Protein AF-A0A7R9TI45-F1 (afdb_monomer_lite)

Structure (mmCIF, N/CA/C/O backbone):
data_AF-A0A7R9TI45-F1
#
_entry.id   AF-A0A7R9TI45-F1
#
loop_
_atom_site.group_PDB
_atom_site.id
_atom_site.type_symbol
_atom_site.label_atom_id
_atom_site.label_alt_id
_atom_site.label_comp_id
_atom_site.label_asym_id
_atom_site.label_entity_id
_atom_site.label_seq_id
_atom_site.pdbx_PDB_ins_code
_atom_site.Cartn_x
_atom_site.Cartn_y
_atom_site.Cartn_z
_atom_site.occupancy
_atom_site.B_iso_or_equiv
_atom_site.auth_seq_id
_atom_site.auth_comp_id
_atom_site.auth_asym_id
_atom_site.auth_atom_id
_atom_site.pdbx_PDB_model_num
ATOM 1 N N . GLY A 1 1 ? 5.645 24.330 -6.887 1.00 43.94 1 GLY A N 1
ATOM 2 C CA . GLY A 1 1 ? 6.447 23.285 -7.548 1.00 43.94 1 GLY A CA 1
ATOM 3 C C . GLY A 1 1 ? 6.134 23.331 -9.023 1.00 43.94 1 GLY A C 1
ATOM 4 O O . GLY A 1 1 ? 5.008 23.682 -9.347 1.00 43.94 1 GLY A O 1
ATOM 5 N N . LEU A 1 2 ? 7.112 23.058 -9.889 1.00 43.12 2 LEU A N 1
ATOM 6 C CA . LEU A 1 2 ? 6.868 22.902 -11.327 1.00 43.12 2 LEU A CA 1
ATOM 7 C C . LEU A 1 2 ? 5.765 21.853 -11.526 1.00 43.12 2 LEU A C 1
ATOM 9 O O . LEU A 1 2 ? 5.816 20.790 -10.908 1.00 43.12 2 LEU A O 1
ATOM 13 N N . GLN A 1 3 ? 4.748 22.189 -12.314 1.00 49.94 3 GLN A N 1
ATOM 14 C CA . GLN A 1 3 ? 3.660 21.280 -12.658 1.00 49.94 3 GLN A CA 1
ATOM 15 C C . GLN A 1 3 ? 4.269 20.130 -13.471 1.00 49.94 3 GLN A C 1
ATOM 17 O O . GLN A 1 3 ? 4.844 20.369 -14.527 1.00 49.94 3 GLN A O 1
ATOM 22 N N . SER A 1 4 ? 4.257 18.906 -12.937 1.00 57.06 4 SER A N 1
ATOM 23 C CA . SER A 1 4 ? 4.790 17.738 -13.645 1.00 57.06 4 SER A CA 1
ATOM 24 C C . SER A 1 4 ? 3.848 17.389 -14.787 1.00 57.06 4 SER A C 1
ATOM 26 O O . SER A 1 4 ? 2.678 17.079 -14.531 1.00 57.06 4 SER A O 1
ATOM 28 N N . VAL A 1 5 ? 4.341 17.455 -16.020 1.00 65.31 5 VAL A N 1
ATOM 29 C CA . VAL A 1 5 ? 3.525 17.182 -17.200 1.00 65.31 5 VAL A CA 1
ATOM 30 C C . VAL A 1 5 ? 3.605 15.697 -17.551 1.00 65.31 5 VAL A C 1
ATOM 32 O O . VAL A 1 5 ? 4.688 15.114 -17.467 1.00 65.31 5 VAL A O 1
ATOM 35 N N . PRO A 1 6 ? 2.475 15.054 -17.892 1.00 65.62 6 PRO A N 1
ATOM 36 C CA . PRO A 1 6 ? 2.443 13.635 -18.225 1.00 65.62 6 PRO A CA 1
ATOM 37 C C . PRO A 1 6 ? 3.368 13.284 -19.390 1.00 65.62 6 PRO A C 1
ATOM 39 O O . PRO A 1 6 ? 3.483 14.083 -20.329 1.00 65.62 6 PRO A O 1
ATOM 42 N N . PRO A 1 7 ? 3.999 12.098 -19.374 1.00 66.44 7 PRO A N 1
ATOM 43 C CA . PRO A 1 7 ? 4.736 11.630 -20.529 1.00 66.44 7 PRO A CA 1
ATOM 44 C C . PRO A 1 7 ? 3.795 11.465 -21.732 1.00 66.44 7 PRO A C 1
ATOM 46 O O . PRO A 1 7 ? 2.749 10.824 -21.641 1.00 66.44 7 PRO A O 1
ATOM 49 N N . LYS A 1 8 ? 4.167 12.052 -22.872 1.00 70.06 8 LYS A N 1
ATOM 50 C CA . LYS A 1 8 ? 3.515 11.798 -24.170 1.00 70.06 8 LYS A CA 1
ATOM 51 C C . LYS A 1 8 ? 4.116 10.538 -24.808 1.00 70.06 8 LYS A C 1
ATOM 53 O O . LYS A 1 8 ? 5.042 9.953 -24.252 1.00 70.06 8 LYS A O 1
ATOM 58 N N . THR A 1 9 ? 3.600 10.105 -25.963 1.00 59.00 9 THR A N 1
ATOM 59 C CA . THR A 1 9 ? 4.170 8.985 -26.736 1.00 59.00 9 THR A CA 1
ATOM 60 C C . THR A 1 9 ? 5.686 9.144 -26.861 1.00 59.00 9 THR A C 1
ATOM 62 O O . THR A 1 9 ? 6.170 10.157 -27.363 1.00 59.00 9 THR A O 1
ATOM 65 N N . ILE A 1 10 ? 6.431 8.162 -26.357 1.00 58.72 10 ILE A N 1
ATOM 66 C CA . ILE A 1 10 ? 7.880 8.268 -26.203 1.00 58.72 10 ILE A CA 1
ATOM 67 C C . ILE A 1 10 ? 8.566 7.802 -27.482 1.00 58.72 10 ILE A C 1
ATOM 69 O O . ILE A 1 10 ? 8.727 6.605 -27.725 1.00 58.72 10 ILE A O 1
ATOM 73 N N . GLU A 1 11 ? 9.012 8.763 -28.286 1.00 58.16 11 GLU A N 1
ATOM 74 C CA . GLU A 1 11 ? 9.901 8.509 -29.416 1.00 58.16 11 GLU A CA 1
ATOM 75 C C . GLU A 1 11 ? 11.349 8.408 -28.918 1.00 58.16 11 GLU A C 1
ATOM 77 O O . GLU A 1 11 ? 11.903 9.339 -28.332 1.00 58.16 11 GLU A O 1
ATOM 82 N N . THR A 1 12 ? 11.968 7.241 -29.110 1.00 59.03 12 THR A N 1
ATOM 83 C CA . THR A 1 12 ? 13.366 6.971 -28.715 1.00 59.03 12 THR A CA 1
ATOM 84 C C . THR A 1 12 ? 14.365 7.142 -29.866 1.00 59.03 12 THR A C 1
ATOM 86 O O . THR A 1 12 ? 15.578 6.991 -29.679 1.00 59.03 12 THR A O 1
ATOM 89 N N . GLU A 1 13 ? 13.863 7.419 -31.067 1.00 52.69 13 GLU A N 1
ATOM 90 C CA . GLU A 1 13 ? 14.635 7.610 -32.293 1.00 52.69 13 GLU A CA 1
ATOM 91 C C . GLU A 1 13 ? 14.515 9.073 -32.735 1.00 52.69 13 GLU A C 1
ATOM 93 O O . GLU A 1 13 ? 13.413 9.603 -32.767 1.00 52.69 13 GLU A O 1
ATOM 98 N N . GLY A 1 14 ? 15.638 9.734 -33.042 1.00 56.62 14 GLY A N 1
ATOM 99 C CA . GLY A 1 14 ? 15.661 11.147 -33.450 1.00 56.62 14 GLY A CA 1
ATOM 100 C C . GLY A 1 14 ? 16.612 12.035 -32.640 1.00 56.62 14 GLY A C 1
ATOM 101 O O . GLY A 1 14 ? 17.313 11.566 -31.736 1.00 56.62 14 GLY A O 1
ATOM 102 N N . GLU A 1 15 ? 16.659 13.318 -33.012 1.00 52.38 15 GLU A N 1
ATOM 103 C CA . GLU A 1 15 ? 17.337 14.371 -32.252 1.00 52.38 15 GLU A CA 1
ATOM 104 C C . GLU A 1 15 ? 16.445 14.850 -31.101 1.00 52.38 15 GLU A C 1
ATOM 106 O O . GLU A 1 15 ? 15.260 15.124 -31.266 1.00 52.38 15 GLU A O 1
ATOM 111 N N . PHE A 1 16 ? 17.042 14.950 -29.919 1.00 56.78 16 PHE A N 1
ATOM 112 C CA . PHE A 1 16 ? 16.394 15.375 -28.685 1.00 56.78 16 PHE A CA 1
ATOM 113 C C . PHE A 1 16 ? 16.347 16.909 -28.620 1.00 56.78 16 PHE A C 1
ATOM 115 O O . PHE A 1 16 ? 17.234 17.533 -28.037 1.00 56.78 16 PHE A O 1
ATOM 122 N N . ILE A 1 17 ? 15.348 17.515 -29.264 1.00 55.84 17 ILE A N 1
ATOM 123 C CA . ILE A 1 17 ? 15.141 18.971 -29.300 1.00 55.84 17 ILE A CA 1
ATOM 124 C C . ILE A 1 17 ? 13.873 19.301 -28.504 1.00 55.84 17 ILE A C 1
ATOM 126 O O . ILE A 1 17 ? 12.823 18.714 -28.747 1.00 55.84 17 ILE A O 1
ATOM 130 N N . GLY A 1 18 ? 13.962 20.237 -27.559 1.00 56.69 18 GLY A N 1
ATOM 131 C CA . GLY A 1 18 ? 12.808 20.727 -26.808 1.00 56.69 18 GLY A CA 1
ATOM 132 C C . GLY A 1 18 ? 13.001 22.179 -26.396 1.00 56.69 18 GLY A C 1
ATOM 133 O O . GLY A 1 18 ? 14.034 22.517 -25.818 1.00 56.69 18 GLY A O 1
ATOM 134 N N . ASP A 1 19 ? 12.003 23.016 -26.679 1.00 59.94 19 ASP A N 1
ATOM 135 C CA . ASP A 1 19 ? 12.034 24.459 -26.409 1.00 59.94 19 ASP A CA 1
ATOM 136 C C . ASP A 1 19 ? 11.164 24.832 -25.192 1.00 59.94 19 ASP A C 1
ATOM 138 O O . ASP A 1 19 ? 11.299 25.916 -24.617 1.00 59.94 19 ASP A O 1
ATOM 142 N N . THR A 1 20 ? 10.297 23.917 -24.747 1.00 68.19 20 THR A N 1
ATOM 143 C CA . THR A 1 20 ? 9.434 24.068 -23.565 1.00 68.19 20 THR A CA 1
ATOM 144 C C . THR A 1 20 ? 9.800 23.089 -22.443 1.00 68.19 20 THR A C 1
ATOM 146 O O . THR A 1 20 ? 10.416 22.049 -22.669 1.00 68.19 20 THR A O 1
ATOM 149 N N . ILE A 1 21 ? 9.406 23.397 -21.199 1.00 67.12 21 ILE A N 1
ATOM 150 C CA . ILE A 1 21 ? 9.669 22.539 -20.022 1.00 67.12 21 ILE A CA 1
ATOM 151 C C . ILE A 1 21 ? 9.097 21.124 -20.223 1.00 67.12 21 ILE A C 1
ATOM 153 O O . ILE A 1 21 ? 9.737 20.142 -19.848 1.00 67.12 21 ILE A O 1
ATOM 157 N N . ASP A 1 22 ? 7.936 21.020 -20.861 1.00 66.38 22 ASP A N 1
ATOM 158 C CA . ASP A 1 22 ? 7.234 19.758 -21.105 1.00 66.38 22 ASP A CA 1
ATOM 159 C C . ASP A 1 22 ? 7.939 18.916 -22.170 1.00 66.38 22 ASP A C 1
ATOM 161 O O . ASP A 1 22 ? 8.053 17.694 -22.045 1.00 66.38 22 ASP A O 1
ATOM 165 N N . GLU A 1 23 ? 8.442 19.564 -23.221 1.00 69.19 23 GLU A N 1
ATOM 166 C CA . GLU A 1 23 ? 9.258 18.915 -24.247 1.00 69.19 23 GLU A CA 1
ATOM 167 C C . GLU A 1 23 ? 10.587 18.453 -23.663 1.00 69.19 23 GLU A C 1
ATOM 169 O O . GLU A 1 23 ? 11.008 17.337 -23.949 1.00 69.19 23 GLU A O 1
ATOM 174 N N . LEU A 1 24 ? 11.211 19.242 -22.783 1.00 71.75 24 LEU A N 1
ATOM 175 C CA . LEU A 1 24 ? 12.440 18.856 -22.089 1.00 71.75 24 LEU A CA 1
ATOM 176 C C . LEU A 1 24 ? 12.222 17.668 -21.141 1.00 71.75 24 LEU A C 1
ATOM 178 O O . LEU A 1 24 ? 13.054 16.762 -21.107 1.00 71.75 24 LEU A O 1
ATOM 182 N N . GLN A 1 25 ? 11.106 17.629 -20.403 1.00 74.12 25 GLN A N 1
ATOM 183 C CA . GLN A 1 25 ? 10.753 16.487 -19.548 1.00 74.12 25 GLN A CA 1
ATOM 184 C C . GLN A 1 25 ? 10.520 15.214 -20.369 1.00 74.12 25 GLN A C 1
ATOM 186 O O . GLN A 1 25 ? 11.082 14.168 -20.045 1.00 74.12 25 GLN A O 1
ATOM 191 N N . ASN A 1 26 ? 9.753 15.303 -21.458 1.00 75.69 26 ASN A N 1
ATOM 192 C CA . ASN A 1 26 ? 9.528 14.174 -22.364 1.00 75.69 26 ASN A CA 1
ATOM 193 C C . ASN A 1 26 ? 10.828 13.704 -23.023 1.00 75.69 26 ASN A C 1
ATOM 195 O O . ASN A 1 26 ? 11.127 12.514 -23.029 1.00 75.69 26 ASN A O 1
ATOM 199 N N . THR A 1 27 ? 11.641 14.647 -23.493 1.00 79.19 27 THR A N 1
ATOM 200 C CA . THR A 1 27 ? 12.950 14.396 -24.102 1.00 79.19 27 THR A CA 1
ATOM 201 C C . THR A 1 27 ? 13.892 13.682 -23.136 1.00 79.19 27 THR A C 1
ATOM 203 O O . THR A 1 27 ? 14.539 12.702 -23.510 1.00 79.19 27 THR A O 1
ATOM 206 N N . ALA A 1 28 ? 13.945 14.123 -21.877 1.00 81.44 28 ALA A N 1
ATOM 207 C CA . ALA A 1 28 ? 14.743 13.472 -20.845 1.00 81.44 28 ALA A CA 1
ATOM 208 C C . ALA A 1 28 ? 14.275 12.030 -20.601 1.00 81.44 28 ALA A C 1
ATOM 210 O O . ALA A 1 28 ? 15.097 11.116 -20.553 1.00 81.44 28 ALA A O 1
ATOM 211 N N . THR A 1 29 ? 12.965 11.799 -20.505 1.00 83.75 29 THR A N 1
ATOM 212 C CA . THR A 1 29 ? 12.396 10.454 -20.335 1.00 83.75 29 THR A CA 1
ATOM 213 C C . THR A 1 29 ? 12.690 9.553 -21.538 1.00 83.75 29 THR A C 1
ATOM 215 O O . THR A 1 29 ? 13.142 8.422 -21.348 1.00 83.75 29 THR A O 1
ATOM 218 N N . SER A 1 30 ? 12.544 10.053 -22.771 1.00 83.31 30 SER A N 1
ATOM 219 C CA . SER A 1 30 ? 12.944 9.332 -23.987 1.00 83.31 30 SER A CA 1
ATOM 220 C C . SER A 1 30 ? 14.427 8.964 -23.976 1.00 83.31 30 SER A C 1
ATOM 222 O O . SER A 1 30 ? 14.790 7.838 -24.327 1.00 83.31 30 SER A O 1
ATOM 224 N N . ALA A 1 31 ? 15.294 9.880 -23.535 1.00 86.19 31 ALA A N 1
ATOM 225 C CA . ALA A 1 31 ? 16.724 9.628 -23.414 1.00 86.19 31 ALA A CA 1
ATOM 226 C C . ALA A 1 31 ? 17.033 8.556 -22.355 1.00 86.19 31 ALA A C 1
ATOM 228 O O . ALA A 1 31 ? 17.854 7.677 -22.614 1.00 86.19 31 ALA A O 1
ATOM 229 N N . PHE A 1 32 ? 16.350 8.564 -21.205 1.00 89.94 32 PHE A N 1
ATOM 230 C CA . PHE A 1 32 ? 16.513 7.525 -20.183 1.00 89.94 32 PHE A CA 1
ATOM 231 C C . PHE A 1 32 ? 16.028 6.156 -20.659 1.00 89.94 32 PHE A C 1
ATOM 233 O O . PHE A 1 32 ? 16.722 5.166 -20.450 1.00 89.94 32 PHE A O 1
ATOM 240 N N . ILE A 1 33 ? 14.898 6.076 -21.362 1.00 87.88 33 ILE A N 1
ATOM 241 C CA . ILE A 1 33 ? 14.413 4.805 -21.923 1.00 87.88 33 ILE A CA 1
ATOM 242 C C . ILE A 1 33 ? 15.362 4.296 -23.009 1.00 87.88 33 ILE A C 1
ATOM 244 O O . ILE A 1 33 ? 15.665 3.105 -23.065 1.00 87.88 33 ILE A O 1
ATOM 248 N N . LYS A 1 34 ? 15.903 5.190 -23.843 1.00 88.12 34 LYS A N 1
ATOM 249 C CA . LYS A 1 34 ? 16.952 4.832 -24.802 1.00 88.12 34 LYS A CA 1
ATOM 250 C C . LYS A 1 34 ? 18.210 4.323 -24.096 1.00 88.12 34 LYS A C 1
ATOM 252 O O . LYS A 1 34 ? 18.766 3.315 -24.521 1.00 88.12 34 LYS A O 1
ATOM 257 N N . ALA A 1 35 ? 18.635 4.978 -23.017 1.00 89.31 35 ALA A N 1
ATOM 258 C CA . ALA A 1 35 ? 19.768 4.537 -22.208 1.00 89.31 35 ALA A CA 1
ATOM 259 C C . ALA A 1 35 ? 19.513 3.164 -21.570 1.00 89.31 35 ALA A C 1
ATOM 261 O O . ALA A 1 35 ? 20.400 2.319 -21.605 1.00 89.31 35 ALA A O 1
ATOM 262 N N . ALA A 1 36 ? 18.299 2.908 -21.072 1.00 90.50 36 ALA A N 1
ATOM 263 C CA . ALA A 1 36 ? 17.887 1.606 -20.556 1.00 90.50 36 ALA A CA 1
ATOM 264 C C . ALA A 1 36 ? 17.963 0.516 -21.635 1.00 90.50 36 ALA A C 1
ATOM 266 O O . ALA A 1 36 ? 18.578 -0.522 -21.418 1.00 90.50 36 ALA A O 1
ATOM 267 N N . ARG A 1 37 ? 17.424 0.774 -22.834 1.00 91.06 37 ARG A N 1
ATOM 268 C CA . ARG A 1 37 ? 17.504 -0.165 -23.966 1.00 91.06 37 ARG A CA 1
ATOM 269 C C . ARG A 1 37 ? 18.948 -0.456 -24.364 1.00 91.06 37 ARG A C 1
ATOM 271 O O . ARG A 1 37 ? 19.319 -1.613 -24.527 1.00 91.06 37 ARG A O 1
ATOM 278 N N . LEU A 1 38 ? 19.775 0.582 -24.495 1.00 88.81 38 LEU A N 1
ATOM 279 C CA . LEU A 1 38 ? 21.191 0.419 -24.823 1.00 88.81 38 LEU A CA 1
ATOM 280 C C . LEU A 1 38 ? 21.928 -0.354 -23.724 1.00 88.81 38 LEU A C 1
ATOM 282 O O . LEU A 1 38 ? 22.640 -1.303 -24.039 1.00 88.81 38 LEU A O 1
ATOM 286 N N . GLY A 1 39 ? 21.701 -0.018 -22.452 1.00 89.00 39 GLY A N 1
ATOM 287 C CA . GLY A 1 39 ? 22.253 -0.732 -21.300 1.00 89.00 39 GLY A CA 1
ATOM 288 C C . GLY A 1 39 ? 21.897 -2.216 -21.315 1.00 89.00 39 GLY A C 1
ATOM 289 O O . GLY A 1 39 ? 22.784 -3.057 -21.195 1.00 89.00 39 GLY A O 1
ATOM 290 N N . ALA A 1 40 ? 20.632 -2.546 -21.586 1.00 87.56 40 ALA A N 1
ATOM 291 C CA . ALA A 1 40 ? 20.185 -3.927 -21.737 1.00 87.56 40 ALA A CA 1
ATOM 292 C C . ALA A 1 40 ? 20.904 -4.647 -22.896 1.00 87.56 40 ALA A C 1
ATOM 294 O O . ALA A 1 40 ? 21.333 -5.786 -22.729 1.00 87.56 40 ALA A O 1
ATOM 295 N N . THR A 1 41 ? 21.119 -3.990 -24.048 1.00 88.81 41 THR A N 1
ATOM 296 C CA . THR A 1 41 ? 21.829 -4.613 -25.189 1.00 88.81 41 THR A CA 1
ATOM 297 C C . THR A 1 41 ? 23.296 -4.931 -24.910 1.00 88.81 41 THR A C 1
ATOM 299 O O . THR A 1 41 ? 23.829 -5.873 -25.493 1.00 88.81 41 THR A O 1
ATOM 302 N N . VAL A 1 42 ? 23.947 -4.176 -24.022 1.00 90.12 42 VAL A N 1
ATOM 303 C CA . VAL A 1 42 ? 25.343 -4.417 -23.623 1.00 90.12 42 VAL A CA 1
ATOM 304 C C . VAL A 1 42 ? 25.466 -5.159 -22.288 1.00 90.12 42 VAL A C 1
ATOM 306 O O . VAL A 1 42 ? 26.577 -5.336 -21.805 1.00 90.12 42 VAL A O 1
ATOM 309 N N . SER A 1 43 ? 24.350 -5.637 -21.721 1.00 86.19 43 SER A N 1
ATOM 310 C CA . SER A 1 43 ? 24.297 -6.340 -20.425 1.00 86.19 43 SER A CA 1
ATOM 311 C C . SER A 1 43 ? 24.811 -5.514 -19.234 1.00 86.19 43 SER A C 1
ATOM 313 O O . SER A 1 43 ? 25.365 -6.054 -18.283 1.00 86.19 43 SER A O 1
ATOM 315 N N . GLU A 1 44 ? 24.616 -4.196 -19.272 1.00 92.50 44 GLU A N 1
ATOM 316 C CA . GLU A 1 44 ? 24.982 -3.276 -18.192 1.00 92.50 44 GLU A CA 1
ATOM 317 C C . GLU A 1 44 ? 23.744 -2.942 -17.345 1.00 92.50 44 GLU A C 1
ATOM 319 O O . GLU A 1 44 ? 23.095 -1.904 -17.522 1.00 92.50 44 GLU A O 1
ATOM 324 N N . SER A 1 45 ? 23.402 -3.832 -16.409 1.00 91.06 45 SER A N 1
A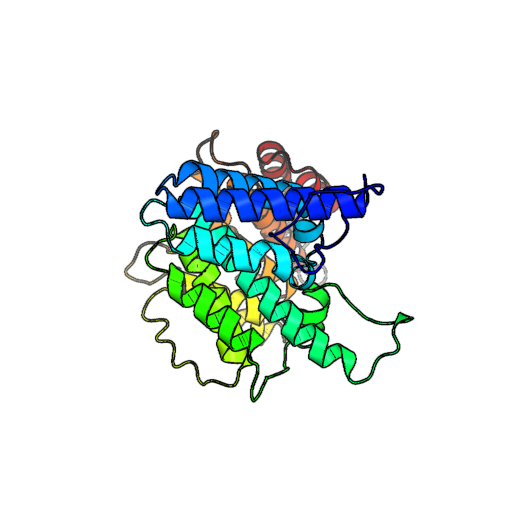TOM 325 C CA . SER A 1 45 ? 22.188 -3.741 -15.581 1.00 91.06 45 SER A CA 1
ATOM 326 C C . SER A 1 45 ? 22.086 -2.441 -14.775 1.00 91.06 45 SER A C 1
ATOM 328 O O . SER A 1 45 ? 20.992 -1.897 -14.596 1.00 91.06 45 SER A O 1
ATOM 330 N N . TRP A 1 46 ? 23.218 -1.871 -14.346 1.00 91.50 46 TRP A N 1
ATOM 331 C CA . TRP A 1 46 ? 23.251 -0.597 -13.616 1.00 91.50 46 TRP A CA 1
ATOM 332 C C . TRP A 1 46 ? 22.696 0.571 -14.442 1.00 91.50 46 TRP A C 1
ATOM 334 O O . TRP A 1 46 ? 22.050 1.461 -13.888 1.00 91.50 46 TRP A O 1
ATOM 344 N N . ALA A 1 47 ? 22.912 0.578 -15.763 1.00 90.50 47 ALA A N 1
ATOM 345 C CA . ALA A 1 47 ? 22.442 1.650 -16.635 1.00 90.50 47 ALA A CA 1
ATOM 346 C C . ALA A 1 47 ? 20.912 1.630 -16.749 1.00 90.50 47 ALA A C 1
ATOM 348 O O . ALA A 1 47 ? 20.264 2.678 -16.718 1.00 90.50 47 ALA A O 1
ATOM 349 N N . VAL A 1 48 ? 20.333 0.429 -16.801 1.00 92.56 48 VAL A N 1
ATOM 350 C CA . VAL A 1 48 ? 18.883 0.209 -16.847 1.00 92.56 48 VAL A CA 1
ATOM 351 C C . VAL A 1 48 ? 18.226 0.595 -15.519 1.00 92.56 48 VAL A C 1
ATOM 353 O O . VAL A 1 48 ? 17.259 1.358 -15.507 1.00 92.56 48 VAL A O 1
ATOM 356 N N . MET A 1 49 ? 18.786 0.149 -14.389 1.00 93.69 49 MET A N 1
ATOM 357 C CA . MET A 1 49 ? 18.263 0.474 -13.054 1.00 93.69 49 MET A CA 1
ATOM 358 C C . MET A 1 49 ? 18.378 1.970 -12.718 1.00 93.69 49 MET A C 1
ATOM 360 O O . MET A 1 49 ? 17.467 2.550 -12.118 1.00 93.69 49 MET A O 1
ATOM 364 N N . ASN A 1 50 ? 19.455 2.633 -13.150 1.00 92.56 50 ASN A N 1
ATOM 365 C CA . ASN A 1 50 ? 19.602 4.078 -12.976 1.00 92.56 50 ASN A CA 1
ATOM 366 C C . ASN A 1 50 ? 18.612 4.856 -13.843 1.00 92.56 50 ASN A C 1
ATOM 368 O O . ASN A 1 50 ? 17.983 5.792 -13.348 1.00 92.56 50 ASN A O 1
ATOM 372 N N . ALA A 1 51 ? 18.417 4.457 -15.103 1.00 91.75 51 ALA A N 1
ATOM 373 C CA . ALA A 1 51 ? 17.387 5.047 -15.954 1.00 91.75 51 ALA A CA 1
ATOM 374 C C . ALA A 1 51 ? 15.995 4.932 -15.309 1.00 91.75 51 ALA A C 1
ATOM 376 O O . ALA A 1 51 ? 15.268 5.923 -15.238 1.00 91.75 51 ALA A O 1
ATOM 377 N N . ALA A 1 52 ? 15.667 3.765 -14.744 1.00 92.19 52 ALA A N 1
ATOM 378 C CA . ALA A 1 52 ? 14.431 3.561 -13.994 1.00 92.19 52 ALA A CA 1
ATOM 379 C C . ALA A 1 52 ? 14.293 4.485 -12.783 1.00 92.19 52 ALA A C 1
ATOM 381 O O . ALA A 1 52 ? 13.269 5.149 -12.614 1.00 92.19 52 ALA A O 1
ATOM 382 N N . SER A 1 53 ? 15.350 4.603 -11.986 1.00 90.12 53 SER A N 1
ATOM 383 C CA . SER A 1 53 ? 15.373 5.489 -10.821 1.00 90.12 53 SER A CA 1
ATOM 384 C C . SER A 1 53 ? 15.185 6.963 -11.206 1.00 90.12 53 SER A C 1
ATOM 386 O O . SER A 1 53 ? 14.466 7.699 -10.529 1.00 90.12 53 SER A O 1
ATOM 388 N N . HIS A 1 54 ? 15.779 7.406 -12.318 1.00 89.81 54 HIS A N 1
ATOM 389 C CA . HIS A 1 54 ? 15.608 8.771 -12.816 1.00 89.81 54 HIS A CA 1
ATOM 390 C C . HIS A 1 54 ? 14.187 9.043 -13.312 1.00 89.81 54 HIS A C 1
ATOM 392 O O . HIS A 1 54 ? 13.612 10.070 -12.948 1.00 89.81 54 HIS A O 1
ATOM 398 N N . VAL A 1 55 ? 13.590 8.121 -14.074 1.00 88.56 55 VAL A N 1
ATOM 399 C CA . VAL A 1 55 ? 12.193 8.245 -14.525 1.00 88.56 55 VAL A CA 1
ATOM 400 C C . VAL A 1 55 ? 11.237 8.274 -13.330 1.00 88.56 55 VAL A C 1
ATOM 402 O O . VAL A 1 55 ? 10.355 9.131 -13.271 1.00 88.56 55 VAL A O 1
ATOM 405 N N . TRP A 1 56 ? 11.451 7.411 -12.333 1.00 88.56 56 TRP A N 1
ATOM 406 C CA . TRP A 1 56 ? 10.667 7.412 -11.097 1.00 88.56 56 TRP A CA 1
ATOM 407 C C . TRP A 1 56 ? 10.725 8.767 -10.381 1.00 88.56 56 TRP A C 1
ATOM 409 O O . TRP A 1 56 ? 9.696 9.329 -10.007 1.00 88.56 56 TRP A O 1
ATOM 419 N N . ASN A 1 57 ? 11.929 9.320 -10.218 1.00 86.81 57 ASN A N 1
ATOM 420 C CA . ASN A 1 57 ? 12.127 10.596 -9.535 1.00 86.81 57 ASN A CA 1
ATOM 421 C C . ASN A 1 57 ? 11.533 11.778 -10.311 1.00 86.81 57 ASN A C 1
ATOM 423 O O . ASN A 1 57 ? 10.959 12.675 -9.693 1.00 86.81 57 ASN A O 1
ATOM 427 N N . ASN A 1 58 ? 11.610 11.759 -11.644 1.00 83.88 58 ASN A N 1
ATOM 428 C CA . ASN A 1 58 ? 11.022 12.797 -12.494 1.00 83.88 58 ASN A CA 1
ATOM 429 C C . ASN A 1 58 ? 9.496 12.865 -12.352 1.00 83.88 58 ASN A C 1
ATOM 431 O O . ASN A 1 58 ? 8.928 13.956 -12.327 1.00 83.88 58 ASN A O 1
ATOM 435 N N . TYR A 1 59 ? 8.838 11.714 -12.203 1.00 85.50 59 TYR A N 1
ATOM 436 C CA . TYR A 1 59 ? 7.379 11.626 -12.143 1.00 85.50 59 TYR A CA 1
ATOM 437 C C . TYR A 1 59 ? 6.813 11.339 -10.749 1.00 85.50 59 TYR A C 1
ATOM 439 O O . TYR A 1 59 ? 5.617 11.086 -10.603 1.00 85.50 59 TYR A O 1
ATOM 447 N N . ILE A 1 60 ? 7.624 11.462 -9.693 1.00 84.44 60 ILE A N 1
ATOM 448 C CA . ILE A 1 60 ? 7.197 11.169 -8.317 1.00 84.44 60 ILE A CA 1
ATOM 449 C C . ILE A 1 60 ? 5.970 11.986 -7.882 1.00 84.44 60 ILE A C 1
ATOM 451 O O . ILE A 1 60 ? 5.176 11.525 -7.064 1.00 84.44 60 ILE A O 1
ATOM 455 N N . ALA A 1 61 ? 5.795 13.195 -8.427 1.00 80.56 61 ALA A N 1
ATOM 456 C CA . ALA A 1 61 ? 4.623 14.027 -8.172 1.00 80.56 61 ALA A CA 1
ATOM 457 C C . ALA A 1 61 ? 3.335 13.389 -8.719 1.00 80.56 61 ALA A C 1
ATOM 459 O O . ALA A 1 61 ? 2.352 13.310 -7.989 1.00 80.56 61 ALA A O 1
ATOM 460 N N . LEU A 1 62 ? 3.358 12.855 -9.945 1.00 81.75 62 LEU A N 1
ATOM 461 C CA . LEU A 1 62 ? 2.218 12.150 -10.542 1.00 81.75 62 LEU A CA 1
ATOM 462 C C . LEU A 1 62 ? 1.909 10.848 -9.792 1.00 81.75 62 LEU A C 1
ATOM 464 O O . LEU A 1 62 ? 0.744 10.560 -9.527 1.00 81.75 62 LEU A O 1
ATOM 468 N N . THR A 1 63 ? 2.941 10.119 -9.355 1.00 83.25 63 THR A N 1
ATOM 469 C CA . THR A 1 63 ? 2.787 8.925 -8.506 1.00 83.25 63 THR A CA 1
ATOM 470 C C . THR A 1 63 ? 2.110 9.259 -7.173 1.00 83.25 63 THR A C 1
ATOM 472 O O . THR A 1 63 ? 1.251 8.508 -6.711 1.00 83.25 63 THR A O 1
ATOM 475 N N . LYS A 1 64 ? 2.474 10.393 -6.554 1.00 81.25 64 LYS A N 1
ATOM 476 C CA . LYS A 1 64 ? 1.862 10.890 -5.307 1.00 81.25 64 LYS A CA 1
ATOM 477 C C . LYS A 1 64 ? 0.436 11.401 -5.500 1.00 81.25 64 LYS A C 1
ATOM 479 O O . LYS A 1 64 ? -0.349 11.333 -4.565 1.00 81.25 64 LYS A O 1
ATOM 484 N N . SER A 1 65 ? 0.116 11.901 -6.688 1.00 77.69 65 SER A N 1
ATOM 485 C CA . SER A 1 65 ? -1.232 12.328 -7.073 1.00 77.69 65 SER A CA 1
ATOM 486 C C . SER A 1 65 ? -2.072 11.200 -7.678 1.00 77.69 65 SER A C 1
ATOM 488 O O . SER A 1 65 ? -3.106 11.482 -8.265 1.00 77.69 65 SER A O 1
ATOM 490 N N . HIS A 1 66 ? -1.624 9.943 -7.582 1.00 82.81 66 HIS A N 1
ATOM 491 C CA . HIS A 1 66 ? -2.325 8.759 -8.088 1.00 82.81 66 HIS A CA 1
ATOM 492 C C . HIS A 1 66 ? -2.680 8.795 -9.592 1.00 82.81 66 HIS A C 1
ATOM 494 O O . HIS A 1 66 ? -3.548 8.061 -10.058 1.00 82.81 66 HIS A O 1
ATOM 500 N N . ARG A 1 67 ? -1.970 9.590 -10.404 1.00 82.50 67 ARG A N 1
ATOM 501 C CA . ARG A 1 67 ? -2.198 9.710 -11.858 1.00 82.50 67 ARG A CA 1
ATOM 502 C C . ARG A 1 67 ? -1.449 8.624 -12.634 1.00 82.50 67 ARG A C 1
ATOM 504 O O . ARG A 1 67 ? -0.567 8.906 -13.434 1.00 82.50 67 ARG A O 1
ATOM 511 N N . TYR A 1 68 ? -1.757 7.359 -12.345 1.00 89.50 68 TYR A N 1
ATOM 512 C CA . TYR A 1 68 ? -0.977 6.217 -12.844 1.00 89.50 68 TYR A CA 1
ATOM 513 C C . TYR A 1 68 ? -1.126 5.923 -14.344 1.00 89.50 68 TYR A C 1
ATOM 515 O O . TYR A 1 68 ? -0.127 5.587 -14.975 1.00 89.50 68 TYR A O 1
ATOM 523 N N . ALA A 1 69 ? -2.325 6.054 -14.927 1.00 89.38 69 ALA A N 1
ATOM 524 C CA . ALA A 1 69 ? -2.558 5.775 -16.352 1.00 89.38 69 ALA A CA 1
ATOM 525 C C . ALA A 1 69 ? -1.663 6.637 -17.250 1.00 89.38 69 ALA A C 1
ATOM 527 O O . ALA A 1 69 ? -1.068 6.171 -18.216 1.00 89.38 69 ALA A O 1
ATOM 528 N N . GLU A 1 70 ? -1.500 7.894 -16.856 1.00 87.44 70 GLU A N 1
ATOM 529 C CA . GLU A 1 70 ? -0.665 8.873 -17.534 1.00 87.44 70 GLU A CA 1
ATOM 530 C C . GLU A 1 70 ? 0.822 8.526 -17.524 1.00 87.44 70 GLU A C 1
ATOM 532 O O . GLU A 1 70 ? 1.561 9.028 -18.359 1.00 87.44 70 GLU A O 1
ATOM 537 N N . LEU A 1 71 ? 1.278 7.677 -16.600 1.00 90.50 71 LEU A N 1
ATOM 538 C CA . LEU A 1 71 ? 2.679 7.274 -16.498 1.00 90.50 71 LEU A CA 1
ATOM 539 C C . LEU A 1 71 ? 3.036 6.107 -17.413 1.00 90.50 71 LEU A C 1
ATOM 541 O O . LEU A 1 71 ? 4.222 5.921 -17.687 1.00 90.50 71 LEU A O 1
ATOM 545 N N . LEU A 1 72 ? 2.042 5.358 -17.902 1.00 91.81 72 LEU A N 1
ATOM 546 C CA . LEU A 1 72 ? 2.247 4.160 -18.720 1.00 91.81 72 LEU A CA 1
ATOM 547 C C . LEU A 1 72 ? 3.208 4.370 -19.900 1.00 91.81 72 LEU A C 1
ATOM 549 O O . LEU A 1 72 ? 4.087 3.523 -20.066 1.00 91.81 72 LEU A O 1
ATOM 553 N N . PRO A 1 73 ? 3.151 5.481 -20.670 1.00 90.12 73 PRO A N 1
ATOM 554 C CA . PRO A 1 73 ? 4.090 5.699 -21.769 1.00 90.12 73 PRO A CA 1
ATOM 555 C C . PRO A 1 73 ? 5.560 5.658 -21.334 1.00 90.12 73 PRO A C 1
ATOM 557 O O . PRO A 1 73 ? 6.407 5.226 -22.111 1.00 90.12 73 PRO A O 1
ATOM 560 N N . ALA A 1 74 ? 5.864 6.075 -20.098 1.00 89.81 74 ALA A N 1
ATOM 561 C CA . ALA A 1 74 ? 7.214 6.078 -19.538 1.00 89.81 74 ALA A CA 1
ATOM 562 C C . ALA A 1 74 ? 7.561 4.805 -18.765 1.00 89.81 74 ALA A C 1
ATOM 564 O O . ALA A 1 74 ? 8.702 4.344 -18.811 1.00 89.81 74 ALA A O 1
ATOM 565 N N . THR A 1 75 ? 6.607 4.259 -18.016 1.00 93.00 75 THR A N 1
ATOM 566 C CA . THR A 1 75 ? 6.873 3.184 -17.058 1.00 93.00 75 THR A CA 1
ATOM 567 C C . THR A 1 75 ? 6.796 1.803 -17.687 1.00 93.00 75 THR A C 1
ATOM 569 O O . THR A 1 75 ? 7.596 0.951 -17.311 1.00 93.00 75 THR A O 1
ATOM 572 N N . ASP A 1 76 ? 5.915 1.583 -18.665 1.00 93.12 76 ASP A N 1
ATOM 573 C CA . ASP A 1 76 ? 5.737 0.277 -19.310 1.00 93.12 76 ASP A CA 1
ATOM 574 C C . ASP A 1 76 ? 6.964 -0.142 -20.151 1.00 93.12 76 ASP A C 1
ATOM 576 O O . ASP A 1 76 ? 7.544 -1.199 -19.882 1.00 93.12 76 ASP A O 1
ATOM 580 N N . PRO A 1 77 ? 7.507 0.701 -21.061 1.00 92.06 77 PRO A N 1
ATOM 581 C CA . PRO A 1 77 ? 8.715 0.340 -21.806 1.00 92.06 77 PRO A CA 1
ATOM 582 C C . PRO A 1 77 ? 9.926 0.108 -20.899 1.00 92.06 77 PRO A C 1
ATOM 584 O O . PRO A 1 77 ? 10.797 -0.698 -21.209 1.00 92.06 77 PRO A O 1
ATOM 587 N N . LEU A 1 78 ? 9.994 0.833 -19.784 1.00 92.31 78 LEU A N 1
ATOM 588 C CA . LEU A 1 78 ? 11.096 0.748 -18.837 1.00 92.31 78 LEU A CA 1
ATOM 589 C C . LEU A 1 78 ? 10.993 -0.495 -17.953 1.00 92.31 78 LEU A C 1
ATOM 591 O O . LEU A 1 78 ? 12.002 -1.153 -17.709 1.00 92.31 78 LEU A O 1
ATOM 595 N N . PHE A 1 79 ? 9.779 -0.856 -17.535 1.00 95.19 79 PHE A N 1
ATOM 596 C CA . PHE A 1 79 ? 9.506 -2.131 -16.885 1.00 95.19 79 PHE A CA 1
ATOM 597 C C . PHE A 1 79 ? 9.896 -3.303 -17.788 1.00 95.19 79 PHE A C 1
ATOM 599 O O . PHE A 1 79 ? 10.557 -4.227 -17.319 1.00 95.19 79 PHE A O 1
ATOM 606 N N . ALA A 1 80 ? 9.583 -3.237 -19.086 1.00 93.44 80 ALA A N 1
ATOM 607 C CA . ALA A 1 80 ? 9.985 -4.266 -20.040 1.00 93.44 80 ALA A CA 1
ATOM 608 C C . ALA A 1 80 ? 11.514 -4.446 -20.117 1.00 93.44 80 ALA A C 1
ATOM 610 O O . ALA A 1 80 ? 11.980 -5.571 -20.286 1.00 93.44 80 ALA A O 1
ATOM 611 N N . GLU A 1 81 ? 12.306 -3.377 -19.967 1.00 93.56 81 GLU A N 1
ATOM 612 C CA . GLU A 1 81 ? 13.771 -3.487 -19.890 1.00 93.56 81 GLU A CA 1
ATOM 613 C C . GLU A 1 81 ? 14.253 -4.013 -18.530 1.00 93.56 81 GLU A C 1
ATOM 615 O O . GLU A 1 81 ? 15.101 -4.901 -18.498 1.00 93.56 81 GLU A O 1
ATOM 620 N N . LEU A 1 82 ? 13.685 -3.541 -17.412 1.00 94.06 82 LEU A N 1
ATOM 621 C CA . LEU A 1 82 ? 14.004 -4.056 -16.069 1.00 94.06 82 LEU A CA 1
ATOM 622 C C . LEU A 1 82 ? 13.715 -5.556 -15.950 1.00 94.06 82 LEU A C 1
ATOM 624 O O . LEU A 1 82 ? 14.497 -6.307 -15.369 1.00 94.06 82 LEU A O 1
ATOM 628 N N . PHE A 1 83 ? 12.607 -6.009 -16.536 1.00 93.69 83 PHE A N 1
ATOM 629 C CA . PHE A 1 83 ? 12.189 -7.403 -16.487 1.00 93.69 83 PHE A CA 1
ATOM 630 C C . PHE A 1 83 ? 13.214 -8.347 -17.129 1.00 93.69 83 PHE A C 1
ATOM 632 O O . PHE A 1 83 ? 13.353 -9.481 -16.666 1.00 93.69 83 PHE A O 1
ATOM 639 N N . LYS A 1 84 ? 13.973 -7.884 -18.131 1.00 91.50 84 LYS A N 1
ATOM 640 C CA . LYS A 1 84 ? 15.012 -8.676 -18.812 1.00 91.50 84 LYS A CA 1
ATOM 641 C C . LYS A 1 84 ? 16.262 -8.915 -17.958 1.00 91.50 84 LYS A C 1
ATOM 643 O O . LYS A 1 84 ? 17.028 -9.814 -18.285 1.00 91.50 84 LYS A O 1
ATOM 648 N N . LEU A 1 85 ? 16.488 -8.132 -16.901 1.00 91.88 85 LEU A N 1
ATOM 649 C CA . LEU A 1 85 ? 17.705 -8.216 -16.087 1.00 91.88 85 LEU A CA 1
ATOM 650 C C . LEU A 1 85 ? 17.578 -9.300 -15.013 1.00 91.88 85 LEU A C 1
ATOM 652 O O . LEU A 1 85 ? 16.749 -9.188 -14.110 1.00 91.88 85 LEU A O 1
ATOM 656 N N . GLU A 1 86 ? 18.419 -10.328 -15.056 1.00 89.56 86 GLU A N 1
ATOM 657 C CA . GLU A 1 86 ? 18.418 -11.386 -14.033 1.00 89.56 86 GLU A CA 1
ATOM 658 C C . GLU A 1 86 ? 18.814 -10.861 -12.644 1.00 89.56 86 GLU A C 1
ATOM 660 O O . GLU A 1 86 ? 18.272 -11.313 -11.637 1.00 89.56 86 GLU A O 1
ATOM 665 N N . ASP A 1 87 ? 19.700 -9.867 -12.599 1.00 91.44 87 ASP A N 1
ATOM 666 C CA . ASP A 1 87 ? 20.250 -9.233 -11.399 1.00 91.44 87 ASP A CA 1
ATOM 667 C C . ASP A 1 87 ? 19.532 -7.927 -11.010 1.00 91.44 87 ASP A C 1
ATOM 669 O O . ASP A 1 87 ? 20.080 -7.117 -10.260 1.00 91.44 87 ASP A O 1
ATOM 673 N N . CYS A 1 88 ? 18.312 -7.696 -11.513 1.00 93.19 88 CYS A N 1
ATOM 674 C CA . CYS A 1 88 ? 17.527 -6.523 -11.127 1.00 93.19 88 CYS A CA 1
ATOM 675 C C . CYS A 1 88 ? 17.299 -6.493 -9.612 1.00 93.19 88 CYS A C 1
ATOM 677 O O . CYS A 1 88 ? 16.896 -7.499 -9.026 1.00 93.19 88 CYS A O 1
ATOM 679 N N . ASP A 1 89 ? 17.446 -5.314 -9.002 1.00 93.56 89 ASP A N 1
ATOM 680 C CA . ASP A 1 89 ? 17.057 -5.108 -7.609 1.00 93.56 89 ASP A CA 1
ATOM 681 C C . ASP A 1 89 ? 15.579 -5.522 -7.393 1.00 93.56 89 ASP A C 1
ATOM 683 O O . ASP A 1 89 ? 14.689 -4.981 -8.070 1.00 93.56 89 ASP A O 1
ATOM 687 N N . PRO A 1 90 ? 15.294 -6.469 -6.473 1.00 92.69 90 PRO A N 1
ATOM 688 C CA . PRO A 1 90 ? 13.945 -6.996 -6.253 1.00 92.69 90 PRO A CA 1
ATOM 689 C C . PRO A 1 90 ? 12.923 -5.928 -5.850 1.00 92.69 90 PRO A C 1
ATOM 691 O O . PRO A 1 90 ? 11.749 -6.014 -6.227 1.00 92.69 90 PRO A O 1
ATOM 694 N N . SER A 1 91 ? 13.362 -4.907 -5.106 1.00 91.94 91 SER A N 1
ATOM 695 C CA . SER A 1 91 ? 12.494 -3.827 -4.637 1.00 91.94 91 SER A CA 1
ATOM 696 C C . SER A 1 91 ? 12.129 -2.880 -5.769 1.00 91.94 91 SER A C 1
ATOM 698 O O . SER A 1 91 ? 10.955 -2.546 -5.954 1.00 91.94 91 SER A O 1
ATOM 700 N N . LEU A 1 92 ? 13.110 -2.482 -6.580 1.00 92.62 92 LEU A N 1
ATOM 701 C CA . LEU A 1 92 ? 12.900 -1.665 -7.769 1.00 92.62 92 LEU A CA 1
ATOM 702 C C . LEU A 1 92 ? 11.960 -2.360 -8.759 1.00 92.62 92 LEU A C 1
ATOM 704 O O . LEU A 1 92 ? 10.988 -1.742 -9.203 1.00 92.62 92 LEU A O 1
ATOM 708 N N . LEU A 1 93 ? 12.204 -3.643 -9.051 1.00 95.56 93 LEU A N 1
ATOM 709 C CA . LEU A 1 93 ? 11.364 -4.435 -9.952 1.00 95.56 93 LEU A CA 1
ATOM 710 C C . LEU A 1 93 ? 9.920 -4.508 -9.446 1.00 95.56 93 LEU A C 1
ATOM 712 O O . LEU A 1 93 ? 8.984 -4.251 -10.204 1.00 95.56 93 LEU A O 1
ATOM 716 N N . GLY A 1 94 ? 9.732 -4.799 -8.155 1.00 93.31 94 GLY A N 1
ATOM 717 C CA . GLY A 1 94 ? 8.407 -4.882 -7.545 1.00 93.31 94 GLY A CA 1
ATOM 718 C C . GLY A 1 94 ? 7.667 -3.541 -7.500 1.00 93.31 94 GLY A C 1
ATOM 719 O O . GLY A 1 94 ? 6.455 -3.488 -7.725 1.00 93.31 94 GLY A O 1
ATOM 720 N N . ASN A 1 95 ? 8.387 -2.438 -7.275 1.00 92.12 95 ASN A N 1
ATOM 721 C CA . ASN A 1 95 ? 7.827 -1.087 -7.319 1.00 92.12 95 ASN A CA 1
ATOM 722 C C . ASN A 1 95 ? 7.368 -0.688 -8.723 1.00 92.12 95 ASN A C 1
ATOM 724 O O . ASN A 1 95 ? 6.276 -0.133 -8.861 1.00 92.12 95 ASN A O 1
ATOM 728 N N . PHE A 1 96 ? 8.157 -1.000 -9.753 1.00 95.56 96 PHE A N 1
ATOM 729 C CA . PHE A 1 96 ? 7.775 -0.739 -11.140 1.00 95.56 96 PHE A CA 1
ATOM 730 C C . PHE A 1 96 ? 6.624 -1.631 -11.602 1.00 95.56 96 PHE A C 1
ATOM 732 O O . PHE A 1 96 ? 5.689 -1.114 -12.207 1.00 95.56 96 PHE A O 1
ATOM 739 N N . ALA A 1 97 ? 6.630 -2.920 -11.255 1.00 96.19 97 ALA A N 1
ATOM 740 C CA . ALA A 1 97 ? 5.516 -3.816 -11.556 1.00 96.19 97 ALA A CA 1
ATOM 741 C C . ALA A 1 97 ? 4.204 -3.294 -10.955 1.00 96.19 97 ALA A C 1
ATOM 743 O O . ALA A 1 97 ? 3.203 -3.176 -11.653 1.00 96.19 97 ALA A O 1
ATOM 744 N N . HIS A 1 98 ? 4.222 -2.879 -9.683 1.00 92.75 98 HIS A N 1
ATOM 745 C CA . HIS A 1 98 ? 3.036 -2.324 -9.033 1.00 92.75 98 HIS A CA 1
ATOM 746 C C . HIS A 1 98 ? 2.575 -1.023 -9.702 1.00 92.75 98 HIS A C 1
ATOM 748 O O . HIS A 1 98 ? 1.376 -0.811 -9.880 1.00 92.75 98 HIS A O 1
ATOM 754 N N . LEU A 1 99 ? 3.516 -0.146 -10.067 1.00 93.62 99 LEU A N 1
ATOM 755 C CA . LEU A 1 99 ? 3.219 1.113 -10.746 1.00 93.62 99 LEU A CA 1
ATOM 756 C C . LEU A 1 99 ? 2.571 0.882 -12.118 1.00 93.62 99 LEU A C 1
ATOM 758 O O . LEU A 1 99 ? 1.562 1.515 -12.419 1.00 93.62 99 LEU A O 1
ATOM 762 N N . VAL A 1 100 ? 3.122 -0.029 -12.923 1.00 96.00 100 VAL A N 1
ATOM 763 C CA . VAL A 1 100 ? 2.609 -0.369 -14.258 1.00 96.00 100 VAL A CA 1
ATOM 764 C C . VAL A 1 100 ? 1.245 -1.052 -14.162 1.00 96.00 100 VAL A C 1
ATOM 766 O O . VAL A 1 100 ? 0.305 -0.606 -14.817 1.00 96.00 100 VAL A O 1
ATOM 769 N N . SER A 1 101 ? 1.077 -2.039 -13.276 1.00 94.50 101 SER A N 1
ATOM 770 C CA . SER A 1 101 ? -0.225 -2.678 -13.050 1.00 94.50 101 SER A CA 1
ATOM 771 C C . SER A 1 101 ? -1.286 -1.680 -12.574 1.00 94.50 101 SER A C 1
ATOM 773 O O . SER A 1 101 ? -2.417 -1.722 -13.054 1.00 94.50 101 SER A O 1
ATOM 775 N N . SER A 1 102 ? -0.931 -0.749 -11.677 1.00 91.06 102 SER A N 1
ATOM 776 C CA . SER A 1 102 ? -1.835 0.334 -11.246 1.00 91.06 102 SER A CA 1
ATOM 777 C C . SER A 1 102 ? -2.175 1.282 -12.395 1.00 91.06 102 SER A C 1
ATOM 779 O O . SER A 1 102 ? -3.295 1.775 -12.478 1.00 91.06 102 SER A O 1
ATOM 781 N N . GLY A 1 103 ? -1.220 1.533 -13.294 1.00 93.50 103 GLY A N 1
ATOM 782 C CA . GLY A 1 103 ? -1.436 2.319 -14.504 1.00 93.50 103 GLY A CA 1
ATOM 783 C C . GLY A 1 103 ? -2.456 1.676 -15.435 1.00 93.50 103 GLY A C 1
ATOM 784 O O . GLY A 1 103 ? -3.363 2.365 -15.895 1.00 93.50 103 GLY A O 1
ATOM 785 N N . TYR A 1 104 ? -2.360 0.366 -15.664 1.00 95.38 104 TYR A N 1
ATOM 786 C CA . TYR A 1 104 ? -3.323 -0.351 -16.495 1.00 95.38 104 TYR A CA 1
ATOM 787 C C . TYR A 1 104 ? -4.718 -0.427 -15.862 1.00 95.38 104 TYR A C 1
ATOM 789 O O . TYR A 1 104 ? -5.703 -0.199 -16.558 1.00 95.38 104 TYR A O 1
ATOM 797 N N . GLU A 1 105 ? -4.824 -0.666 -14.548 1.00 91.31 105 GLU A N 1
ATOM 798 C CA . GLU A 1 105 ? -6.122 -0.595 -13.856 1.00 91.31 105 GLU A CA 1
ATOM 799 C C . GLU A 1 105 ? -6.740 0.797 -13.986 1.00 91.31 105 GLU A C 1
ATOM 801 O O . GLU A 1 105 ? -7.915 0.934 -14.311 1.00 91.31 105 GLU A O 1
ATOM 806 N N . HIS A 1 106 ? -5.932 1.840 -13.785 1.00 91.75 106 HIS A N 1
ATOM 807 C CA . HIS A 1 106 ? -6.383 3.214 -13.939 1.00 91.75 106 HIS A CA 1
ATOM 808 C C . HIS A 1 106 ? -6.856 3.491 -15.376 1.00 91.75 106 HIS A C 1
ATOM 810 O O . HIS A 1 106 ? -7.926 4.065 -15.560 1.00 91.75 106 HIS A O 1
ATOM 816 N N . ALA A 1 107 ? -6.116 3.039 -16.391 1.00 91.19 107 ALA A N 1
ATOM 817 C CA . ALA A 1 107 ? -6.512 3.194 -17.788 1.00 91.19 107 ALA A CA 1
ATOM 818 C C . ALA A 1 107 ? -7.857 2.506 -18.081 1.00 91.19 107 ALA A C 1
ATOM 820 O O . ALA A 1 107 ? -8.724 3.115 -18.701 1.00 91.19 107 ALA A O 1
ATOM 821 N N . ALA A 1 108 ? -8.066 1.289 -17.569 1.00 90.06 108 ALA A N 1
ATOM 822 C CA . ALA A 1 108 ? -9.334 0.574 -17.704 1.00 90.06 108 ALA A CA 1
ATOM 823 C C . ALA A 1 108 ? -10.502 1.293 -17.007 1.00 90.06 108 ALA A C 1
ATOM 825 O O . ALA A 1 108 ? -11.622 1.283 -17.495 1.00 90.06 108 ALA A O 1
ATOM 826 N N . LEU A 1 109 ? -10.269 1.928 -15.858 1.00 86.56 109 LEU A N 1
ATOM 827 C CA . LEU A 1 109 ? -11.319 2.661 -15.144 1.00 86.56 109 LEU A CA 1
ATOM 828 C C . LEU A 1 109 ? -11.685 3.978 -15.836 1.00 86.56 109 LEU A C 1
ATOM 830 O O . LEU A 1 109 ? -12.853 4.365 -15.841 1.00 86.56 109 LEU A O 1
ATOM 834 N N . LEU A 1 110 ? -10.709 4.649 -16.450 1.00 86.50 110 LEU A N 1
ATOM 835 C CA . LEU A 1 110 ? -10.956 5.864 -17.227 1.00 86.50 110 LEU A CA 1
ATOM 836 C C . LEU A 1 110 ? -11.851 5.588 -18.439 1.00 86.50 110 LEU A C 1
ATOM 838 O O . LEU A 1 110 ? -12.734 6.393 -18.722 1.00 86.50 110 LEU A O 1
ATOM 842 N N . THR A 1 111 ? -11.691 4.442 -19.112 1.00 83.44 111 THR A N 1
ATOM 843 C CA . THR A 1 111 ? -12.546 4.088 -20.259 1.00 83.44 111 THR A CA 1
ATOM 844 C C . THR A 1 111 ? -13.998 3.828 -19.861 1.00 83.44 111 THR A C 1
ATOM 846 O O . THR A 1 111 ? -14.885 4.043 -20.681 1.00 83.44 111 THR A O 1
ATOM 849 N N . VAL A 1 112 ? -14.263 3.431 -18.611 1.00 77.44 112 VAL A N 1
ATOM 850 C CA . VAL A 1 112 ? -15.626 3.307 -18.063 1.00 77.44 112 VAL A CA 1
ATOM 851 C C . VAL A 1 112 ? -16.225 4.683 -17.764 1.00 77.44 112 VAL A C 1
ATOM 853 O O . VAL A 1 112 ? -17.396 4.918 -18.054 1.00 77.44 112 VAL A O 1
ATOM 856 N N . GLY A 1 113 ? -15.428 5.603 -17.210 1.00 61.66 113 GLY A N 1
ATOM 857 C CA . GLY A 1 113 ? -15.860 6.971 -16.901 1.00 61.66 113 GLY A CA 1
ATOM 858 C C . GLY A 1 113 ? -16.130 7.840 -18.138 1.00 61.66 113 GLY A C 1
ATOM 859 O O . GLY A 1 113 ? -16.999 8.714 -18.096 1.00 61.66 113 GLY A O 1
ATOM 860 N N . ASP A 1 114 ? -15.437 7.573 -19.250 1.00 59.38 114 ASP A N 1
ATOM 861 C CA . ASP A 1 114 ? -15.544 8.329 -20.508 1.00 59.38 114 ASP A CA 1
ATOM 862 C C . ASP A 1 114 ? -16.865 8.101 -21.270 1.00 59.38 114 ASP A C 1
ATOM 864 O O . ASP A 1 114 ? -17.184 8.872 -22.176 1.00 59.38 114 ASP A O 1
ATOM 868 N N . VAL A 1 115 ? -17.651 7.072 -20.922 1.00 55.06 115 VAL A N 1
ATOM 869 C CA . VAL A 1 115 ? -18.842 6.684 -21.702 1.00 55.06 115 VAL A CA 1
ATOM 870 C C . VAL A 1 115 ? -20.002 7.684 -21.558 1.00 55.06 115 VAL A C 1
ATOM 872 O O . VAL A 1 115 ? -20.805 7.781 -22.480 1.00 55.06 115 VAL A O 1
ATOM 875 N N . ASP A 1 116 ? -20.065 8.480 -20.478 1.00 49.44 116 ASP A N 1
ATOM 876 C CA . ASP A 1 116 ? -21.243 9.325 -20.182 1.00 49.44 116 ASP A CA 1
ATOM 877 C C . ASP A 1 116 ? -20.960 10.705 -19.527 1.00 49.44 116 ASP A C 1
ATOM 879 O O . ASP A 1 116 ? -21.903 11.383 -19.113 1.00 49.44 116 ASP A O 1
ATOM 883 N N . THR A 1 117 ? -19.708 11.184 -19.431 1.00 53.00 117 THR A N 1
ATOM 884 C CA . THR A 1 117 ? -19.392 12.461 -18.738 1.00 53.00 117 THR A CA 1
ATOM 885 C C . THR A 1 117 ? -18.765 13.545 -19.628 1.00 53.00 117 THR A C 1
ATOM 887 O O . THR A 1 117 ? -17.830 13.310 -20.401 1.00 53.00 117 THR A O 1
ATOM 890 N N . ALA A 1 118 ? -19.274 14.780 -19.501 1.00 54.19 118 ALA A N 1
ATOM 891 C CA . ALA A 1 118 ? -18.682 15.970 -20.114 1.00 54.19 118 ALA A CA 1
ATOM 892 C C . ALA A 1 118 ? -17.264 16.213 -19.558 1.00 54.19 118 ALA A C 1
ATOM 894 O O . ALA A 1 118 ? -17.030 16.013 -18.368 1.00 54.19 118 ALA A O 1
ATOM 895 N N . GLU A 1 119 ? -16.322 16.659 -20.403 1.00 53.84 119 GLU A N 1
ATOM 896 C CA . GLU A 1 119 ? -14.889 16.814 -20.065 1.00 53.84 119 GLU A CA 1
ATOM 897 C C . GLU A 1 119 ? -14.615 17.613 -18.776 1.00 53.84 119 GLU A C 1
ATOM 899 O O . GLU A 1 119 ? -13.627 17.348 -18.096 1.00 53.84 119 GLU A O 1
ATOM 904 N N . GLU A 1 120 ? -15.495 18.548 -18.408 1.00 48.38 120 GLU A N 1
ATOM 905 C CA . GLU A 1 120 ? -15.347 19.412 -17.227 1.00 48.38 120 GLU A CA 1
ATOM 906 C C . GLU A 1 120 ? -15.676 18.720 -15.884 1.00 48.38 120 GLU A C 1
ATOM 908 O O . GLU A 1 120 ? -15.249 19.210 -14.840 1.00 48.38 120 GLU A O 1
ATOM 913 N N . GLU A 1 121 ? -16.369 17.571 -15.885 1.00 52.03 121 GLU A N 1
ATOM 914 C CA . GLU A 1 121 ? -16.728 16.800 -14.673 1.00 52.03 121 GLU A CA 1
ATOM 915 C C . GLU A 1 121 ? -15.932 15.489 -14.523 1.00 52.03 121 GLU A C 1
ATOM 917 O O . GLU A 1 121 ? -16.187 14.695 -13.613 1.00 52.03 121 GLU A O 1
ATOM 922 N N . ARG A 1 122 ? -14.944 15.243 -15.396 1.00 60.97 122 ARG A N 1
ATOM 923 C CA . ARG A 1 122 ? -14.186 13.985 -15.396 1.00 60.97 122 ARG A CA 1
ATOM 924 C C . ARG A 1 122 ? -13.307 13.852 -14.160 1.00 60.97 122 ARG A C 1
ATOM 926 O O . ARG A 1 122 ? -12.309 14.552 -13.978 1.00 60.97 122 ARG A O 1
ATOM 933 N N . VAL A 1 123 ? -13.645 12.872 -13.333 1.00 59.53 123 VAL A N 1
ATOM 934 C CA . VAL A 1 123 ? -12.784 12.416 -12.248 1.00 59.53 123 VAL A CA 1
ATOM 935 C C . VAL A 1 123 ? -11.616 11.639 -12.853 1.00 59.53 123 VAL A C 1
ATOM 937 O O . VAL A 1 123 ? -11.795 10.573 -13.429 1.00 59.53 123 VAL A O 1
ATOM 940 N N . THR A 1 124 ? -10.410 12.181 -12.706 1.00 69.69 124 THR A N 1
ATOM 941 C CA . THR A 1 124 ? -9.154 11.593 -13.215 1.00 69.69 124 THR A CA 1
ATOM 942 C C . THR A 1 124 ? -8.270 11.022 -12.107 1.00 69.69 124 THR A C 1
ATOM 944 O O . THR A 1 124 ? -7.190 10.492 -12.364 1.00 69.69 124 THR A O 1
ATOM 947 N N . ASP A 1 125 ? -8.706 11.152 -10.854 1.00 76.19 125 ASP A N 1
ATOM 948 C CA . ASP A 1 125 ? -8.011 10.592 -9.706 1.00 76.19 125 ASP A CA 1
ATOM 949 C C . ASP A 1 125 ? -8.328 9.099 -9.568 1.00 76.19 125 ASP A C 1
ATOM 951 O O . ASP A 1 125 ? -9.482 8.693 -9.411 1.00 76.19 125 ASP A O 1
ATOM 955 N N . TYR A 1 126 ? -7.278 8.283 -9.577 1.00 77.62 126 TYR A N 1
ATOM 956 C CA . TYR A 1 126 ? -7.383 6.830 -9.513 1.00 77.62 126 TYR A CA 1
ATOM 957 C C . TYR A 1 126 ? -8.114 6.325 -8.269 1.00 77.62 126 TYR A C 1
ATOM 959 O O . TYR A 1 126 ? -8.895 5.380 -8.361 1.00 77.62 126 TYR A O 1
ATOM 967 N N . LYS A 1 127 ? -7.884 6.936 -7.101 1.00 75.56 127 LYS A N 1
ATOM 968 C CA . LYS A 1 127 ? -8.522 6.488 -5.858 1.00 75.56 127 LYS A CA 1
ATOM 969 C C . LYS A 1 127 ? -10.034 6.699 -5.928 1.00 75.56 127 LYS A C 1
ATOM 971 O O . LYS A 1 127 ? -10.802 5.805 -5.586 1.00 75.56 127 LYS A O 1
ATOM 976 N N . THR A 1 128 ? -10.448 7.851 -6.436 1.00 73.62 128 THR A N 1
ATOM 977 C CA . THR A 1 128 ? -11.861 8.175 -6.619 1.00 73.62 128 THR A CA 1
ATOM 978 C C . THR A 1 128 ? -12.509 7.261 -7.665 1.00 73.62 128 THR A C 1
ATOM 980 O O . THR A 1 128 ? -13.610 6.765 -7.447 1.00 73.62 128 THR A O 1
ATOM 983 N N . LEU A 1 129 ? -11.815 6.955 -8.768 1.00 75.81 129 LEU A N 1
ATOM 984 C CA . LEU A 1 129 ? -12.286 5.994 -9.776 1.00 75.81 129 LEU A CA 1
ATOM 985 C C . LEU A 1 129 ? -12.444 4.575 -9.210 1.00 75.81 129 LEU A C 1
ATOM 987 O O . LEU A 1 129 ? -13.433 3.904 -9.508 1.00 75.81 129 LEU A O 1
ATOM 991 N N . LEU A 1 130 ? -11.512 4.129 -8.362 1.00 72.69 130 LEU A N 1
ATOM 992 C CA . LEU A 1 130 ? -11.624 2.846 -7.664 1.00 72.69 130 LEU A CA 1
ATOM 993 C C . LEU A 1 130 ? -12.884 2.778 -6.793 1.00 72.69 130 LEU A C 1
ATOM 995 O O . LEU A 1 130 ? -13.546 1.741 -6.783 1.00 72.69 130 LEU A O 1
ATOM 999 N N . GLU A 1 131 ? -13.203 3.862 -6.082 1.00 70.56 131 GLU A N 1
ATOM 1000 C CA . GLU A 1 131 ? -14.383 3.965 -5.217 1.00 70.56 131 GLU A CA 1
ATOM 1001 C C . GLU A 1 131 ? -15.685 3.996 -6.034 1.00 70.56 131 GLU A C 1
ATOM 1003 O O . GLU A 1 131 ? -16.610 3.237 -5.743 1.00 70.56 131 GLU A O 1
ATOM 1008 N N . MET A 1 132 ? -15.748 4.814 -7.090 1.00 68.38 132 MET A N 1
ATOM 1009 C CA . MET A 1 132 ? -16.935 4.932 -7.950 1.00 68.38 132 MET A CA 1
ATOM 1010 C C . MET A 1 132 ? -17.266 3.630 -8.685 1.00 68.38 132 MET A C 1
ATOM 1012 O O . MET A 1 132 ? -18.435 3.290 -8.856 1.00 68.38 132 MET A O 1
ATOM 1016 N N . HIS A 1 133 ? -16.241 2.879 -9.088 1.00 73.06 133 HIS A N 1
ATOM 1017 C CA . HIS A 1 133 ? -16.383 1.643 -9.855 1.00 73.06 133 HIS A CA 1
ATOM 1018 C C . HIS A 1 133 ? -16.016 0.403 -9.029 1.00 73.06 133 HIS A C 1
ATOM 1020 O O . HIS A 1 133 ? -15.557 -0.605 -9.572 1.00 73.06 133 HIS A O 1
ATOM 1026 N N . ALA A 1 134 ? -16.214 0.443 -7.708 1.00 65.75 134 ALA A N 1
ATOM 1027 C CA . ALA A 1 134 ? -15.867 -0.661 -6.809 1.00 65.75 134 ALA A CA 1
ATOM 1028 C C . ALA A 1 134 ? -16.601 -1.974 -7.145 1.00 65.75 134 ALA A C 1
ATOM 1030 O O . ALA A 1 134 ? -16.034 -3.052 -6.986 1.00 65.75 134 ALA A O 1
ATOM 1031 N N . SER A 1 135 ? -17.840 -1.889 -7.639 1.00 64.06 135 SER A N 1
ATOM 1032 C CA . SER A 1 135 ? -18.661 -3.037 -8.054 1.00 64.06 135 SER A CA 1
ATOM 1033 C C . SER A 1 135 ? -18.594 -3.339 -9.554 1.00 64.06 135 SER A C 1
ATOM 1035 O O . SER A 1 135 ? -19.236 -4.283 -10.017 1.00 64.06 135 SER A O 1
ATOM 1037 N N . HIS A 1 136 ? -17.854 -2.539 -10.327 1.00 74.44 136 HIS A N 1
ATOM 1038 C CA . HIS A 1 136 ? -17.767 -2.727 -11.767 1.00 74.44 136 HIS A CA 1
ATOM 1039 C C . HIS A 1 136 ? -16.896 -3.940 -12.096 1.00 74.44 136 HIS A C 1
ATOM 1041 O O . HIS A 1 136 ? -15.772 -4.068 -11.600 1.00 74.44 136 HIS A O 1
ATOM 1047 N N . THR A 1 137 ? -17.423 -4.803 -12.961 1.00 78.06 137 THR A N 1
ATOM 1048 C CA . THR A 1 137 ? -16.707 -5.947 -13.519 1.00 78.06 137 THR A CA 1
ATOM 1049 C C . THR A 1 137 ? -16.553 -5.755 -15.021 1.00 78.06 137 THR A C 1
ATOM 1051 O O . THR A 1 137 ? -17.488 -5.348 -15.707 1.00 78.06 137 THR A O 1
ATOM 1054 N N . PHE A 1 138 ? -15.352 -6.019 -15.516 1.00 79.69 138 PHE A N 1
ATOM 1055 C CA . PHE A 1 138 ? -15.007 -5.994 -16.925 1.00 79.69 138 PHE A CA 1
ATOM 1056 C C . PHE A 1 138 ? -15.225 -7.394 -17.497 1.00 79.69 138 PHE A C 1
ATOM 1058 O O . PHE A 1 138 ? -14.582 -8.339 -17.050 1.00 79.69 138 PHE A O 1
ATOM 1065 N N . GLU A 1 139 ? -16.096 -7.535 -18.498 1.00 73.62 139 GLU A N 1
ATOM 1066 C CA . GLU A 1 139 ? -16.256 -8.815 -19.209 1.00 73.62 139 GLU A CA 1
ATOM 1067 C C . GLU A 1 139 ? -15.006 -9.150 -20.041 1.00 73.62 139 GLU A C 1
ATOM 1069 O O . GLU A 1 139 ? -14.572 -10.299 -20.090 1.00 73.62 139 GLU A O 1
ATOM 1074 N N . VAL A 1 140 ? -14.404 -8.134 -20.672 1.00 79.06 140 VAL A N 1
ATOM 1075 C CA . VAL A 1 140 ? -13.134 -8.210 -21.408 1.00 79.06 140 VAL A CA 1
ATOM 1076 C C . VAL A 1 140 ? -12.410 -6.868 -21.258 1.00 79.06 140 VAL A C 1
ATOM 1078 O O . VAL A 1 140 ? -12.970 -5.829 -21.598 1.00 79.06 140 VAL A O 1
ATOM 1081 N N . SER A 1 141 ? -11.167 -6.873 -20.765 1.00 87.50 141 SER A N 1
ATOM 1082 C CA . SER A 1 141 ? -10.283 -5.697 -20.791 1.00 87.50 141 SER A CA 1
ATOM 1083 C C . SER A 1 141 ? -8.831 -6.120 -21.009 1.00 87.50 141 SER A C 1
ATOM 1085 O O . SER A 1 141 ? -8.259 -6.873 -20.215 1.00 87.50 141 SER A O 1
ATOM 1087 N N . ASP A 1 142 ? -8.232 -5.616 -22.087 1.00 89.50 142 ASP A N 1
ATOM 1088 C CA . ASP A 1 142 ? -6.825 -5.855 -22.415 1.00 89.50 142 ASP A CA 1
ATOM 1089 C C . ASP A 1 142 ? -5.902 -5.202 -21.381 1.00 89.50 142 ASP A C 1
ATOM 1091 O O . ASP A 1 142 ? -4.878 -5.772 -21.008 1.00 89.50 142 ASP A O 1
ATOM 1095 N N . GLU A 1 143 ? -6.277 -4.031 -20.867 1.00 92.44 143 GLU A N 1
ATOM 1096 C CA . GLU A 1 143 ? -5.547 -3.313 -19.826 1.00 92.44 143 GLU A CA 1
ATOM 1097 C C . GLU A 1 143 ? -5.516 -4.117 -18.522 1.00 92.44 143 GLU A C 1
ATOM 1099 O O . GLU A 1 143 ? -4.441 -4.365 -17.976 1.00 92.44 143 GLU A O 1
ATOM 1104 N N . ILE A 1 144 ? -6.668 -4.602 -18.045 1.00 91.50 144 ILE A N 1
ATOM 1105 C CA . ILE A 1 144 ? -6.726 -5.425 -16.827 1.00 91.50 144 ILE A CA 1
ATOM 1106 C C . ILE A 1 144 ? -5.889 -6.701 -16.995 1.00 91.50 144 ILE A C 1
ATOM 1108 O O . ILE A 1 144 ? -5.127 -7.054 -16.092 1.00 91.50 144 ILE A O 1
ATOM 1112 N N . ASN A 1 145 ? -5.955 -7.351 -18.162 1.00 91.75 145 ASN A N 1
ATOM 1113 C CA . ASN A 1 145 ? -5.131 -8.523 -18.465 1.00 91.75 145 ASN A CA 1
ATOM 1114 C C . ASN A 1 145 ? -3.627 -8.217 -18.421 1.00 91.75 145 ASN A C 1
ATOM 1116 O O . ASN A 1 145 ? -2.879 -8.963 -17.786 1.00 91.75 145 ASN A O 1
ATOM 1120 N N . LYS A 1 146 ? -3.185 -7.101 -19.016 1.00 94.12 146 LYS A N 1
ATOM 1121 C CA . LYS A 1 146 ? -1.784 -6.655 -18.930 1.00 94.12 146 LYS A CA 1
ATOM 1122 C C . LYS A 1 146 ? -1.363 -6.423 -17.481 1.00 94.12 146 LYS A C 1
ATOM 1124 O O . LYS A 1 146 ? -0.314 -6.905 -17.069 1.00 94.12 146 LYS A O 1
ATOM 1129 N N . GLY A 1 147 ? -2.205 -5.772 -16.674 1.00 93.25 147 GLY A N 1
ATOM 1130 C CA . GLY A 1 147 ? -1.936 -5.559 -15.250 1.00 93.25 147 GLY A CA 1
ATOM 1131 C C . GLY A 1 147 ? -1.761 -6.862 -14.458 1.00 93.25 147 GLY A C 1
ATOM 1132 O O . GLY A 1 147 ? -0.846 -6.956 -13.632 1.00 93.25 147 GLY A O 1
ATOM 1133 N N . ILE A 1 148 ? -2.593 -7.874 -14.734 1.00 90.19 148 ILE A N 1
ATOM 1134 C CA . ILE A 1 148 ? -2.500 -9.217 -14.134 1.00 90.19 148 ILE A CA 1
ATOM 1135 C C . ILE A 1 148 ? -1.196 -9.905 -14.549 1.00 90.19 148 ILE A C 1
ATOM 1137 O O . ILE A 1 148 ? -0.498 -10.466 -13.699 1.00 90.19 148 ILE A O 1
ATOM 1141 N N . GLU A 1 149 ? -0.864 -9.871 -15.840 1.00 94.25 149 GLU A N 1
ATOM 1142 C CA . GLU A 1 149 ? 0.349 -10.485 -16.380 1.00 94.25 149 GLU A CA 1
ATOM 1143 C C . GLU A 1 149 ? 1.611 -9.845 -15.793 1.00 94.25 149 GLU A C 1
ATOM 1145 O O . GLU A 1 149 ? 2.500 -10.563 -15.324 1.00 94.25 149 GLU A O 1
ATOM 1150 N N . THR A 1 150 ? 1.652 -8.511 -15.713 1.00 95.12 150 THR A N 1
ATOM 1151 C CA . THR A 1 150 ? 2.732 -7.759 -15.066 1.00 95.12 150 THR A CA 1
ATOM 1152 C C . THR A 1 150 ? 2.948 -8.236 -13.631 1.00 95.12 150 THR A C 1
ATOM 1154 O O . THR A 1 150 ? 4.071 -8.616 -13.299 1.00 95.12 150 THR A O 1
ATOM 1157 N N . CYS A 1 151 ? 1.896 -8.313 -12.802 1.00 91.69 151 CYS A N 1
ATOM 1158 C CA . CYS A 1 151 ? 2.011 -8.818 -11.428 1.00 91.69 151 CYS A CA 1
ATOM 1159 C C . CYS A 1 151 ? 2.564 -10.247 -11.401 1.00 91.69 151 CYS A C 1
ATOM 1161 O O . CYS A 1 151 ? 3.568 -10.513 -10.741 1.00 91.69 151 CYS A O 1
ATOM 1163 N N . LYS A 1 152 ? 1.936 -11.156 -12.154 1.00 92.81 152 LYS A N 1
ATOM 1164 C CA . LYS A 1 152 ? 2.268 -12.586 -12.159 1.00 92.81 152 LYS A CA 1
ATOM 1165 C C . LYS A 1 152 ? 3.710 -12.847 -12.598 1.00 92.81 152 LYS A C 1
ATOM 1167 O O . LYS A 1 152 ? 4.365 -13.726 -12.042 1.00 92.81 152 LYS A O 1
ATOM 1172 N N . SER A 1 153 ? 4.202 -12.090 -13.578 1.00 93.00 153 SER A N 1
ATOM 1173 C CA . SER A 1 153 ? 5.524 -12.291 -14.180 1.00 93.00 153 SER A CA 1
ATOM 1174 C C . SER A 1 153 ? 6.688 -12.079 -13.203 1.00 93.00 153 SER A C 1
ATOM 1176 O O . SER A 1 153 ? 7.743 -12.691 -13.373 1.00 93.00 153 SER A O 1
ATOM 1178 N N . VAL A 1 154 ? 6.508 -11.261 -12.157 1.00 94.12 154 VAL A N 1
ATOM 1179 C CA . VAL A 1 154 ? 7.597 -10.864 -11.248 1.00 94.12 154 VAL A CA 1
ATOM 1180 C C . VAL A 1 154 ? 7.524 -11.478 -9.849 1.00 94.12 154 VAL A C 1
ATOM 1182 O O . VAL A 1 154 ? 8.490 -11.350 -9.103 1.00 94.12 154 VAL A O 1
ATOM 1185 N N . LEU A 1 155 ? 6.438 -12.173 -9.476 1.00 90.38 155 LEU A N 1
ATOM 1186 C CA . LEU A 1 155 ? 6.214 -12.663 -8.100 1.00 90.38 155 LEU A CA 1
ATOM 1187 C C . LEU A 1 155 ? 7.362 -13.510 -7.524 1.00 90.38 155 LEU A C 1
ATOM 1189 O O . LEU A 1 155 ? 7.575 -13.507 -6.315 1.00 90.38 155 LEU A O 1
ATOM 1193 N N . ALA A 1 156 ? 8.099 -14.230 -8.371 1.00 90.56 156 ALA A N 1
ATOM 1194 C CA . ALA A 1 156 ? 9.223 -15.073 -7.957 1.00 90.56 156 ALA A CA 1
ATOM 1195 C C . ALA A 1 156 ? 10.562 -14.320 -7.812 1.00 90.56 156 ALA A C 1
ATOM 1197 O O . ALA A 1 156 ? 11.551 -14.922 -7.402 1.00 90.56 156 ALA A O 1
ATOM 1198 N N . ARG A 1 157 ? 10.619 -13.037 -8.190 1.00 93.06 157 ARG A N 1
ATOM 1199 C CA . ARG A 1 157 ? 11.856 -12.238 -8.312 1.00 93.06 157 ARG A CA 1
ATOM 1200 C C . ARG A 1 157 ? 11.875 -10.986 -7.436 1.00 93.06 157 ARG A C 1
ATOM 1202 O O . ARG A 1 157 ? 12.846 -10.238 -7.469 1.00 93.06 157 ARG A O 1
ATOM 1209 N N . VAL A 1 158 ? 10.802 -10.729 -6.698 1.00 92.00 158 VAL A N 1
ATOM 1210 C CA . VAL A 1 158 ? 10.638 -9.533 -5.863 1.00 92.00 158 VAL A CA 1
ATOM 1211 C C . VAL A 1 158 ? 10.815 -9.873 -4.384 1.00 92.00 158 VAL A C 1
ATOM 1213 O O . VAL A 1 158 ? 10.722 -11.035 -3.995 1.00 92.00 158 VAL A O 1
ATOM 1216 N N . ASP A 1 159 ? 11.065 -8.856 -3.559 1.00 85.94 159 ASP A N 1
ATOM 1217 C CA . ASP A 1 159 ? 11.075 -9.013 -2.100 1.0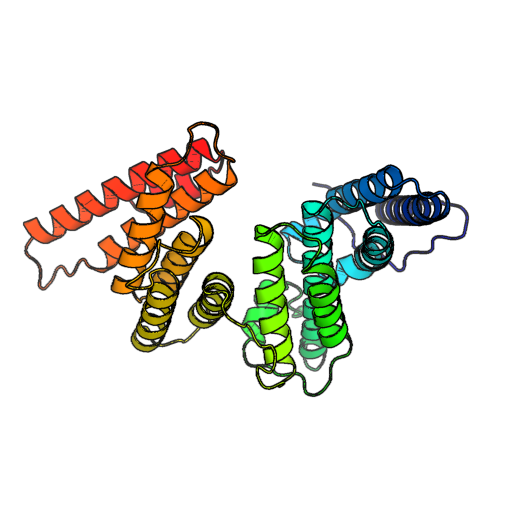0 85.94 159 ASP A CA 1
ATOM 1218 C C . ASP A 1 159 ? 9.681 -9.364 -1.541 1.00 85.94 159 ASP A C 1
ATOM 1220 O O . ASP A 1 159 ? 8.661 -9.160 -2.205 1.00 85.94 159 ASP A O 1
ATOM 1224 N N . ASP A 1 160 ? 9.626 -9.875 -0.306 1.00 78.00 160 ASP A N 1
ATOM 1225 C CA . ASP A 1 160 ? 8.378 -10.336 0.322 1.00 78.00 160 ASP A CA 1
ATOM 1226 C C . ASP A 1 160 ? 7.313 -9.232 0.390 1.00 78.00 160 ASP A C 1
ATOM 1228 O O . ASP A 1 160 ? 6.141 -9.458 0.082 1.00 78.00 160 ASP A O 1
ATOM 1232 N N . LYS A 1 161 ? 7.722 -7.995 0.691 1.00 81.25 161 LYS A N 1
ATOM 1233 C CA . LYS A 1 161 ? 6.817 -6.839 0.740 1.00 81.25 161 LYS A CA 1
ATOM 1234 C C . LYS A 1 161 ? 6.128 -6.618 -0.608 1.00 81.25 161 LYS A C 1
ATOM 1236 O O . LYS A 1 161 ? 4.910 -6.441 -0.679 1.00 81.25 161 LYS A O 1
ATOM 1241 N N . ASN A 1 162 ? 6.902 -6.607 -1.687 1.00 81.75 162 ASN A N 1
ATOM 1242 C CA . ASN A 1 162 ? 6.396 -6.447 -3.040 1.00 81.75 162 ASN A CA 1
ATOM 1243 C C . ASN A 1 162 ? 5.592 -7.665 -3.490 1.00 81.75 162 ASN A C 1
ATOM 1245 O O . ASN A 1 162 ? 4.569 -7.490 -4.148 1.00 81.75 162 ASN A O 1
ATOM 1249 N N . LYS A 1 163 ? 5.994 -8.873 -3.094 1.00 82.19 163 LYS A N 1
ATOM 1250 C CA . LYS A 1 163 ? 5.272 -10.115 -3.379 1.00 82.19 163 LYS A CA 1
ATOM 1251 C C . LYS A 1 163 ? 3.856 -10.093 -2.809 1.00 82.19 163 LYS A C 1
ATOM 1253 O O . LYS A 1 163 ? 2.912 -10.389 -3.544 1.00 82.19 163 LYS A O 1
ATOM 1258 N N . HIS A 1 164 ? 3.684 -9.679 -1.552 1.00 74.69 164 HIS A N 1
ATOM 1259 C CA . HIS A 1 164 ? 2.355 -9.542 -0.948 1.00 74.69 164 HIS A CA 1
ATOM 1260 C C . HIS A 1 164 ? 1.530 -8.462 -1.658 1.00 74.69 164 HIS A C 1
ATOM 1262 O O . HIS A 1 164 ? 0.384 -8.703 -2.040 1.00 74.69 164 HIS A O 1
ATOM 1268 N N . ARG A 1 165 ? 2.128 -7.290 -1.912 1.00 81.56 165 ARG A N 1
ATOM 1269 C CA . ARG A 1 165 ? 1.445 -6.171 -2.580 1.00 81.56 165 ARG A CA 1
ATOM 1270 C C . ARG A 1 165 ? 0.987 -6.522 -4.001 1.00 81.56 165 ARG A C 1
ATOM 1272 O O . ARG A 1 165 ? -0.122 -6.172 -4.394 1.00 81.56 165 ARG A O 1
ATOM 1279 N N . LEU A 1 166 ? 1.828 -7.206 -4.774 1.00 84.56 166 LEU A N 1
ATOM 1280 C CA . LEU A 1 166 ? 1.523 -7.616 -6.147 1.00 84.56 166 LEU A CA 1
ATOM 1281 C C . LEU A 1 166 ? 0.522 -8.770 -6.197 1.00 84.56 166 LEU A C 1
ATOM 1283 O O . LEU A 1 166 ? -0.332 -8.780 -7.079 1.00 84.56 166 LEU A O 1
ATOM 1287 N N . SER A 1 167 ? 0.572 -9.693 -5.234 1.00 78.56 167 SER A N 1
ATOM 1288 C CA . SER A 1 167 ? -0.445 -10.742 -5.089 1.00 78.56 167 SER A CA 1
ATOM 1289 C C . SER A 1 167 ? -1.827 -10.149 -4.802 1.00 78.56 167 SER A C 1
ATOM 1291 O O . SER A 1 167 ? -2.800 -10.525 -5.453 1.00 78.56 167 SER A O 1
ATOM 1293 N N . ALA A 1 168 ? -1.914 -9.168 -3.894 1.00 75.75 168 ALA A N 1
ATOM 1294 C CA . ALA A 1 168 ? -3.163 -8.460 -3.602 1.00 75.75 168 ALA A CA 1
ATOM 1295 C C . ALA A 1 168 ? -3.698 -7.711 -4.838 1.00 75.75 168 ALA A C 1
ATOM 1297 O O . ALA A 1 168 ? -4.864 -7.858 -5.201 1.00 75.75 168 ALA A O 1
ATOM 1298 N N . MET A 1 169 ? -2.818 -6.988 -5.543 1.00 84.06 169 MET A N 1
ATOM 1299 C CA . MET A 1 169 ? -3.141 -6.326 -6.811 1.00 84.06 169 MET A CA 1
ATOM 1300 C C . MET A 1 169 ? -3.679 -7.321 -7.848 1.00 84.06 169 MET A C 1
ATOM 1302 O O . MET A 1 169 ? -4.707 -7.078 -8.474 1.00 84.06 169 MET A O 1
ATOM 1306 N N . GLN A 1 170 ? -3.000 -8.455 -8.030 1.00 85.44 170 GLN A N 1
ATOM 1307 C CA . GLN A 1 170 ? -3.407 -9.482 -8.983 1.00 85.44 170 GLN A CA 1
ATOM 1308 C C . GLN A 1 170 ? -4.798 -10.036 -8.653 1.00 85.44 170 GLN A C 1
ATOM 1310 O O . GLN A 1 170 ? -5.636 -10.130 -9.549 1.00 85.44 170 GLN A O 1
ATOM 1315 N N . ALA A 1 171 ? -5.055 -10.368 -7.385 1.00 76.81 171 ALA A N 1
ATOM 1316 C CA . ALA A 1 171 ? -6.353 -10.867 -6.943 1.00 76.81 171 ALA A CA 1
ATOM 1317 C C . ALA A 1 171 ? -7.465 -9.841 -7.209 1.00 76.81 171 ALA A C 1
ATOM 1319 O O . ALA A 1 171 ? -8.504 -10.194 -7.769 1.00 76.81 171 ALA A O 1
ATOM 1320 N N . ARG A 1 172 ? -7.223 -8.558 -6.900 1.00 81.06 172 ARG A N 1
ATOM 1321 C CA . ARG A 1 172 ? -8.168 -7.470 -7.190 1.00 81.06 172 ARG A CA 1
ATOM 1322 C C . ARG A 1 172 ? -8.494 -7.381 -8.680 1.00 81.06 172 ARG A C 1
ATOM 1324 O O . ARG A 1 172 ? -9.665 -7.337 -9.051 1.00 81.06 172 ARG A O 1
ATOM 1331 N N . LEU A 1 173 ? -7.474 -7.389 -9.536 1.00 85.00 173 LEU A N 1
ATOM 1332 C CA . LEU A 1 173 ? -7.656 -7.308 -10.986 1.00 85.00 173 LEU A CA 1
ATOM 1333 C C . LEU A 1 173 ? -8.424 -8.511 -11.549 1.00 85.00 173 LEU A C 1
ATOM 1335 O O . LEU A 1 173 ? -9.249 -8.351 -12.443 1.00 85.00 173 LEU A O 1
ATOM 1339 N N . GLN A 1 174 ? -8.204 -9.707 -11.004 1.00 83.31 174 GLN A N 1
ATOM 1340 C CA . GLN A 1 174 ? -8.922 -10.912 -11.424 1.00 83.31 174 GLN A CA 1
ATOM 1341 C C . GLN A 1 174 ? -10.392 -10.897 -11.023 1.00 83.31 174 GLN A C 1
ATOM 1343 O O . GLN A 1 174 ? -11.243 -11.225 -11.848 1.00 83.31 174 GLN A O 1
ATOM 1348 N N . VAL A 1 175 ? -10.695 -10.453 -9.798 1.00 76.94 175 VAL A N 1
ATOM 1349 C CA . VAL A 1 175 ? -12.078 -10.234 -9.350 1.00 76.94 175 VAL A CA 1
ATOM 1350 C C . VAL A 1 175 ? -12.779 -9.236 -10.272 1.00 76.94 175 VAL A C 1
ATOM 1352 O O . VAL A 1 175 ? -13.921 -9.457 -10.672 1.00 76.94 175 VAL A O 1
ATOM 1355 N N . ARG A 1 176 ? -12.083 -8.164 -10.674 1.00 79.62 176 ARG A N 1
ATOM 1356 C CA . ARG A 1 176 ? -12.618 -7.182 -11.625 1.00 79.62 176 ARG A CA 1
ATOM 1357 C C . ARG A 1 176 ? -12.867 -7.757 -13.014 1.00 79.62 176 ARG A C 1
ATOM 1359 O O . ARG A 1 176 ? -13.812 -7.319 -13.648 1.00 79.62 176 ARG A O 1
ATOM 1366 N N . LEU A 1 177 ? -12.091 -8.731 -13.482 1.00 82.81 177 LEU A N 1
ATOM 1367 C CA . LEU A 1 177 ? -12.310 -9.386 -14.780 1.00 82.81 177 LEU A CA 1
ATOM 1368 C C . LEU A 1 177 ? -13.460 -10.418 -14.749 1.00 82.81 177 LEU A C 1
ATOM 1370 O O . LEU A 1 177 ? -13.651 -11.177 -15.694 1.00 82.81 177 LEU A O 1
ATOM 1374 N N . GLY A 1 178 ? -14.192 -10.528 -13.633 1.00 65.06 178 GLY A N 1
ATOM 1375 C CA . GLY A 1 178 ? -15.246 -11.531 -13.469 1.00 65.06 178 GLY A CA 1
ATOM 1376 C C . GLY A 1 178 ? -14.728 -12.974 -13.467 1.00 65.06 178 GLY A C 1
ATOM 1377 O O . GLY A 1 178 ? -15.525 -13.913 -13.491 1.00 65.06 178 GLY A O 1
ATOM 1378 N N . ALA A 1 179 ? -13.407 -13.172 -13.423 1.00 57.31 179 ALA A N 1
ATOM 1379 C CA . ALA A 1 179 ? -12.830 -14.488 -13.238 1.00 57.31 179 ALA A CA 1
ATOM 1380 C C . A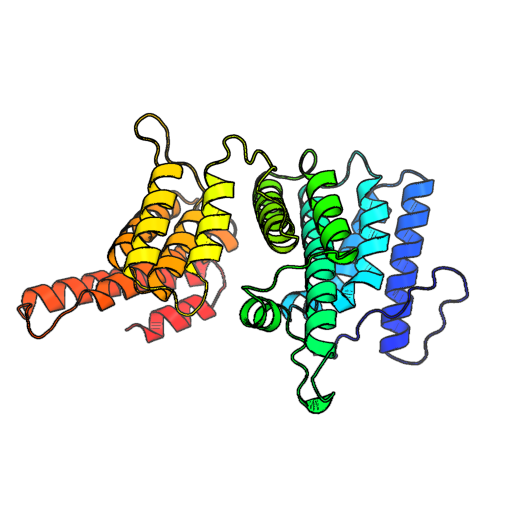LA A 1 179 ? -13.190 -14.961 -11.826 1.00 57.31 179 ALA A C 1
ATOM 1382 O O . ALA A 1 179 ? -12.959 -14.253 -10.840 1.00 57.31 179 ALA A O 1
ATOM 1383 N N . ALA A 1 180 ? -13.741 -16.173 -11.716 1.00 44.44 180 ALA A N 1
ATOM 1384 C CA . ALA A 1 180 ? -13.724 -16.879 -10.443 1.00 44.44 180 ALA A CA 1
ATOM 1385 C C . ALA A 1 180 ? -12.280 -16.862 -9.918 1.00 44.44 180 ALA A C 1
ATOM 1387 O O . ALA A 1 180 ? -11.346 -16.925 -10.721 1.00 44.44 180 ALA A O 1
ATOM 1388 N N . LEU A 1 181 ? -12.107 -16.733 -8.600 1.00 43.31 181 LEU A N 1
ATOM 1389 C CA . LEU A 1 181 ? -10.825 -16.832 -7.894 1.00 43.31 181 LEU A CA 1
ATOM 1390 C C . LEU A 1 181 ? -10.174 -18.206 -8.161 1.00 43.31 181 LEU A C 1
ATOM 1392 O O . LEU A 1 181 ? -10.162 -19.079 -7.306 1.00 43.31 181 LEU A O 1
ATOM 1396 N N . ASP A 1 182 ? -9.658 -18.407 -9.370 1.00 34.88 182 ASP A N 1
ATOM 1397 C CA . ASP A 1 182 ? -8.886 -19.574 -9.799 1.00 34.88 182 ASP A CA 1
ATOM 1398 C C . ASP A 1 182 ? -7.383 -19.280 -9.709 1.00 34.88 182 ASP A C 1
ATOM 1400 O O . ASP A 1 182 ? -6.538 -20.118 -10.032 1.00 34.88 182 ASP A O 1
ATOM 1404 N N . VAL A 1 183 ? -7.011 -18.107 -9.175 1.00 37.38 183 VAL A N 1
ATOM 1405 C CA . VAL A 1 183 ? -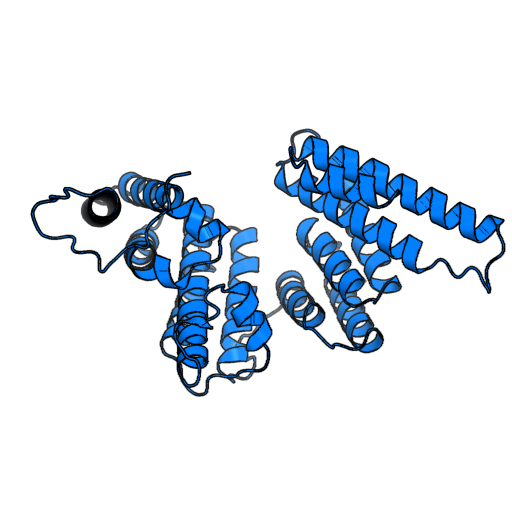5.774 -18.047 -8.407 1.00 37.38 183 VAL A CA 1
ATOM 1406 C C . VAL A 1 183 ? -6.050 -18.777 -7.118 1.00 37.38 183 VAL A C 1
ATOM 1408 O O . VAL A 1 183 ? -6.664 -18.261 -6.189 1.00 37.38 183 VAL A O 1
ATOM 1411 N N . LYS A 1 184 ? -5.527 -19.997 -7.086 1.00 39.94 184 LYS A N 1
ATOM 1412 C CA . LYS A 1 184 ? -4.907 -20.559 -5.898 1.00 39.94 184 LYS A CA 1
ATOM 1413 C C . LYS A 1 184 ? -4.040 -19.476 -5.241 1.00 39.94 184 LYS A C 1
ATOM 1415 O O . LYS A 1 184 ? -2.836 -19.412 -5.474 1.00 39.94 184 LYS A O 1
ATOM 1420 N N . VAL A 1 185 ? -4.645 -18.613 -4.422 1.00 43.91 185 VAL A N 1
ATOM 1421 C CA . VAL A 1 185 ? -3.969 -17.946 -3.305 1.00 43.91 185 VAL A CA 1
ATOM 1422 C C . VAL A 1 185 ? -3.735 -19.070 -2.296 1.00 43.91 185 VAL A C 1
ATOM 1424 O O . VAL A 1 185 ? -4.385 -19.144 -1.260 1.00 43.91 185 VAL A O 1
ATOM 1427 N N . GLU A 1 186 ? -2.931 -20.061 -2.687 1.00 45.41 186 GLU A N 1
ATOM 1428 C CA . GLU A 1 186 ? -2.611 -21.204 -1.845 1.00 45.41 186 GLU A CA 1
ATOM 1429 C C . GLU A 1 186 ? -1.714 -20.673 -0.719 1.00 45.41 186 GLU A C 1
ATOM 1431 O O . GLU A 1 186 ? -0.594 -20.225 -0.954 1.00 45.41 186 GLU A O 1
ATOM 1436 N N . ASP A 1 187 ? -2.290 -20.671 0.485 1.00 58.16 187 ASP A N 1
ATOM 1437 C CA . ASP A 1 187 ? -1.651 -20.605 1.802 1.00 58.16 187 ASP A CA 1
ATOM 1438 C C . ASP A 1 187 ? -0.777 -19.387 2.146 1.00 58.16 187 ASP A C 1
ATOM 1440 O O . ASP A 1 187 ? 0.143 -19.512 2.952 1.00 58.16 187 ASP A O 1
ATOM 1444 N N . ASP A 1 188 ? -1.072 -18.189 1.627 1.00 68.88 188 ASP A N 1
ATOM 1445 C CA . ASP A 1 188 ? -0.535 -16.945 2.210 1.00 68.88 188 ASP A CA 1
ATOM 1446 C C . ASP A 1 188 ? -1.621 -16.186 2.999 1.00 68.88 188 ASP A C 1
ATOM 1448 O O . ASP A 1 188 ? -2.380 -15.398 2.415 1.00 68.88 188 ASP A O 1
ATOM 1452 N N . PRO A 1 189 ? -1.699 -16.392 4.331 1.00 74.62 189 PRO A N 1
ATOM 1453 C CA . PRO A 1 189 ? -2.625 -15.682 5.207 1.00 74.62 189 PRO A CA 1
ATOM 1454 C C . PRO A 1 189 ? -2.539 -14.160 5.077 1.00 74.62 189 PRO A C 1
ATOM 1456 O O . PRO A 1 189 ? -3.556 -13.477 5.176 1.00 74.62 189 PRO A O 1
ATOM 1459 N N . VAL A 1 190 ? -1.347 -13.616 4.810 1.00 75.75 190 VAL A N 1
ATOM 1460 C CA . VAL A 1 190 ? -1.134 -12.169 4.715 1.00 75.75 190 VAL A CA 1
ATOM 1461 C C . VAL A 1 190 ? -1.770 -11.617 3.444 1.00 75.75 190 VAL A C 1
ATOM 1463 O O . VAL A 1 190 ? -2.478 -10.612 3.499 1.00 75.75 190 VAL A O 1
ATOM 1466 N N . ALA A 1 191 ? -1.585 -12.285 2.303 1.00 71.25 191 ALA A N 1
ATOM 1467 C CA . ALA A 1 191 ? -2.210 -11.882 1.042 1.00 71.25 191 ALA A CA 1
ATOM 1468 C C . ALA A 1 191 ? -3.747 -11.944 1.107 1.00 71.25 191 ALA A C 1
ATOM 1470 O O . ALA A 1 191 ? -4.425 -11.041 0.612 1.00 71.25 191 ALA A O 1
ATOM 1471 N N . GLN A 1 192 ? -4.300 -12.969 1.764 1.00 78.06 192 GLN A N 1
ATOM 1472 C CA . GLN A 1 192 ? -5.745 -13.079 1.986 1.00 78.06 192 GLN A CA 1
ATOM 1473 C C . GLN A 1 192 ? -6.269 -11.932 2.858 1.00 78.06 192 GLN A C 1
ATOM 1475 O O . GLN A 1 192 ? -7.302 -11.336 2.549 1.00 78.06 192 GLN A O 1
ATOM 1480 N N . VAL A 1 193 ? -5.526 -11.561 3.904 1.00 83.12 193 VAL A N 1
ATOM 1481 C CA . VAL A 1 193 ? -5.890 -10.432 4.765 1.00 83.12 193 VAL A CA 1
ATOM 1482 C C . VAL A 1 193 ? -5.850 -9.109 4.010 1.00 83.12 193 VAL A C 1
ATOM 1484 O O . VAL A 1 193 ? -6.756 -8.299 4.184 1.00 83.12 193 VAL A O 1
ATOM 1487 N N . TRP A 1 194 ? -4.882 -8.888 3.119 1.00 80.69 194 TRP A N 1
ATOM 1488 C CA . TRP A 1 194 ? -4.867 -7.686 2.277 1.00 80.69 194 TRP A CA 1
ATOM 1489 C C . TRP A 1 194 ? -6.132 -7.542 1.429 1.00 80.69 194 TRP A C 1
ATOM 1491 O O . TRP A 1 194 ? -6.713 -6.457 1.384 1.00 80.69 194 TRP A O 1
ATOM 1501 N N . ALA A 1 195 ? -6.605 -8.632 0.820 1.00 76.06 195 ALA A N 1
ATOM 1502 C CA . ALA A 1 195 ? -7.862 -8.623 0.075 1.00 76.06 195 ALA A CA 1
ATOM 1503 C C . ALA A 1 195 ? -9.070 -8.337 0.991 1.00 76.06 195 ALA A C 1
ATOM 1505 O O . ALA A 1 195 ? -9.964 -7.570 0.630 1.00 76.06 195 ALA A O 1
ATOM 1506 N N . MET A 1 196 ? -9.081 -8.896 2.206 1.00 84.88 196 MET A N 1
ATOM 1507 C CA . MET A 1 196 ? -10.127 -8.629 3.200 1.00 84.88 196 MET A CA 1
ATOM 1508 C C . MET A 1 196 ? -10.131 -7.169 3.675 1.00 84.88 196 MET A C 1
ATOM 1510 O O . MET A 1 196 ? -11.206 -6.588 3.824 1.00 84.88 196 MET A O 1
ATOM 1514 N N . ILE A 1 197 ? -8.960 -6.547 3.856 1.00 84.56 197 ILE A N 1
ATOM 1515 C CA . ILE A 1 197 ? -8.826 -5.119 4.195 1.00 84.56 197 ILE A CA 1
ATOM 1516 C C . ILE A 1 197 ? -9.491 -4.255 3.120 1.00 84.56 197 ILE A C 1
ATOM 1518 O O . ILE A 1 197 ? -10.296 -3.381 3.446 1.00 84.56 197 ILE A O 1
ATOM 1522 N N . GLU A 1 198 ? -9.205 -4.518 1.842 1.00 80.12 198 GLU A N 1
ATOM 1523 C CA . GLU A 1 198 ? -9.843 -3.801 0.730 1.00 80.12 198 GLU A CA 1
ATOM 1524 C C . GLU A 1 198 ? -11.363 -3.998 0.735 1.00 80.12 198 GLU A C 1
ATOM 1526 O O . GLU A 1 198 ? -12.122 -3.049 0.538 1.00 80.12 198 GLU A O 1
ATOM 1531 N N . GLN A 1 199 ? -11.824 -5.215 1.030 1.00 81.31 199 GLN A N 1
ATOM 1532 C CA . GLN A 1 199 ? -13.245 -5.528 1.103 1.00 81.31 199 GLN A CA 1
ATOM 1533 C C . GLN A 1 199 ? -13.957 -4.783 2.245 1.00 81.31 199 GLN A C 1
ATOM 1535 O O . GLN A 1 199 ? -15.133 -4.439 2.108 1.00 81.31 199 GLN A O 1
ATOM 1540 N N . VAL A 1 200 ? -13.291 -4.580 3.385 1.00 84.25 200 VAL A N 1
ATOM 1541 C CA . VAL A 1 200 ? -13.817 -3.836 4.546 1.00 84.25 200 VAL A CA 1
ATOM 1542 C C . VAL A 1 200 ? -13.835 -2.333 4.276 1.00 84.25 200 VAL A C 1
ATOM 1544 O O . VAL A 1 200 ? -14.761 -1.653 4.709 1.00 84.25 200 VAL A O 1
ATOM 1547 N N . ALA A 1 201 ? -12.863 -1.824 3.518 1.00 79.31 201 ALA A N 1
ATOM 1548 C CA . ALA A 1 201 ? -12.759 -0.410 3.170 1.00 79.31 201 ALA A CA 1
ATOM 1549 C C . ALA A 1 201 ? -13.837 0.077 2.176 1.00 79.31 201 ALA A C 1
ATOM 1551 O O . ALA A 1 201 ? -13.936 1.279 1.929 1.00 79.31 201 ALA A O 1
ATOM 1552 N N . GLN A 1 202 ? -14.650 -0.822 1.608 1.00 76.06 202 GLN A N 1
ATOM 1553 C CA . GLN A 1 202 ? -15.718 -0.451 0.678 1.00 76.06 202 GLN A CA 1
ATOM 1554 C C . GLN A 1 202 ? -16.819 0.382 1.368 1.00 76.06 202 GLN A C 1
ATOM 1556 O O . GLN A 1 202 ? -17.323 -0.005 2.430 1.00 76.06 202 GLN A O 1
ATOM 1561 N N . PRO A 1 203 ? -17.247 1.508 0.766 1.00 72.81 203 PRO A N 1
ATOM 1562 C CA . PRO A 1 203 ? -18.271 2.369 1.343 1.00 72.81 203 PRO A CA 1
ATOM 1563 C C . PRO A 1 203 ? -19.635 1.668 1.417 1.00 72.81 203 PRO A C 1
ATOM 1565 O O . PRO A 1 203 ? -20.013 0.895 0.541 1.00 72.81 203 PRO A O 1
ATOM 1568 N N . GLY A 1 204 ? -20.399 1.964 2.473 1.00 70.88 204 GLY A N 1
ATOM 1569 C CA . GLY A 1 204 ? -21.758 1.438 2.662 1.00 70.88 204 GLY A CA 1
ATOM 1570 C C . GLY A 1 204 ? -21.838 0.037 3.273 1.00 70.88 204 GLY A C 1
ATOM 1571 O O . GLY A 1 204 ? -22.938 -0.489 3.428 1.00 70.88 204 GLY A O 1
ATOM 1572 N N . LYS A 1 205 ? -20.706 -0.561 3.659 1.00 77.69 205 LYS A N 1
ATOM 1573 C CA . LYS A 1 205 ? -20.695 -1.856 4.338 1.00 77.69 205 LYS A CA 1
ATOM 1574 C C . LYS A 1 205 ? -21.246 -1.749 5.758 1.00 77.69 205 LYS A C 1
ATOM 1576 O O . LYS A 1 205 ? -20.916 -0.822 6.499 1.00 77.69 205 LYS A O 1
ATOM 1581 N N . GLU A 1 206 ? -22.083 -2.707 6.145 1.00 84.88 206 GLU A N 1
ATOM 1582 C CA . GLU A 1 206 ? -22.631 -2.737 7.499 1.00 84.88 206 GLU A CA 1
ATOM 1583 C C . GLU A 1 206 ? -21.537 -3.055 8.533 1.00 84.88 206 GLU A C 1
ATOM 1585 O O . GLU A 1 206 ? -20.732 -3.965 8.303 1.00 84.88 206 GLU A O 1
ATOM 1590 N N . PRO A 1 207 ? -21.526 -2.384 9.704 1.00 85.75 207 PRO A N 1
ATOM 1591 C CA . PRO A 1 207 ? -20.495 -2.595 10.722 1.00 85.75 207 PRO A CA 1
ATOM 1592 C C . PRO A 1 207 ? -20.382 -4.044 11.212 1.00 85.75 207 PRO A C 1
ATOM 1594 O O . PRO A 1 207 ? -19.288 -4.499 11.532 1.00 85.75 207 PRO A O 1
ATOM 1597 N N . ALA A 1 208 ? -21.499 -4.781 11.258 1.00 87.00 208 ALA A N 1
ATOM 1598 C CA . ALA A 1 208 ? -21.511 -6.187 11.662 1.00 87.00 208 ALA A CA 1
ATOM 1599 C C . ALA A 1 208 ? -20.796 -7.077 10.633 1.00 87.00 208 ALA A C 1
ATOM 1601 O O . ALA A 1 208 ? -19.883 -7.814 10.993 1.00 87.00 208 ALA A O 1
ATOM 1602 N N . ALA A 1 209 ? -21.140 -6.932 9.349 1.00 85.38 209 ALA A N 1
ATOM 1603 C CA . ALA A 1 209 ? -20.502 -7.670 8.260 1.00 85.38 209 ALA A CA 1
ATOM 1604 C C . ALA A 1 209 ? -19.011 -7.315 8.119 1.00 85.38 209 ALA A C 1
ATOM 1606 O O . ALA A 1 209 ? -18.178 -8.186 7.882 1.00 85.38 209 ALA A O 1
ATOM 1607 N N . ALA A 1 210 ? -18.654 -6.038 8.294 1.00 86.69 210 ALA A N 1
ATOM 1608 C CA . ALA A 1 210 ? -17.257 -5.619 8.356 1.00 86.69 210 ALA A CA 1
ATOM 1609 C C . ALA A 1 210 ? -16.525 -6.275 9.537 1.00 86.69 210 ALA A C 1
ATOM 1611 O O . ALA A 1 210 ? -15.416 -6.773 9.367 1.00 86.69 210 ALA A O 1
ATOM 1612 N N . GLY A 1 211 ? -17.160 -6.323 10.711 1.00 87.94 211 GLY A N 1
ATOM 1613 C CA . GLY A 1 211 ? -16.611 -6.974 11.896 1.00 87.94 211 GLY A CA 1
ATOM 1614 C C . GLY A 1 211 ? -16.326 -8.461 11.690 1.00 87.94 211 GLY A C 1
ATOM 1615 O O . GLY A 1 211 ? -15.241 -8.911 12.042 1.00 87.94 211 GLY A O 1
ATOM 1616 N N . GLU A 1 212 ? -17.244 -9.203 11.067 1.00 90.12 212 GLU A N 1
ATOM 1617 C CA . GLU A 1 212 ? -17.053 -10.629 10.756 1.00 90.12 212 GLU A CA 1
ATOM 1618 C C . GLU A 1 212 ? -15.848 -10.866 9.837 1.00 90.12 212 GLU A C 1
ATOM 1620 O O . GLU A 1 212 ? -15.023 -11.737 10.113 1.00 90.12 212 GLU A O 1
ATOM 1625 N N . ILE A 1 213 ? -15.700 -10.048 8.790 1.00 88.44 213 ILE A N 1
ATOM 1626 C CA . ILE A 1 213 ? -14.569 -10.144 7.856 1.00 88.44 213 ILE A CA 1
ATOM 1627 C C . ILE A 1 213 ? -13.249 -9.839 8.569 1.00 88.44 213 ILE A C 1
ATOM 1629 O O . ILE A 1 213 ? -12.262 -10.542 8.367 1.00 88.44 213 ILE A O 1
ATOM 1633 N N . VAL A 1 214 ? -13.222 -8.821 9.434 1.00 91.75 214 VAL A N 1
ATOM 1634 C CA . VAL A 1 214 ? -12.020 -8.484 10.211 1.00 91.75 214 VAL A CA 1
ATOM 1635 C C . VAL A 1 214 ? -11.675 -9.612 11.182 1.00 91.75 214 VAL A C 1
ATOM 1637 O O . VAL A 1 214 ? -10.515 -9.999 11.270 1.00 91.75 214 VAL A O 1
ATOM 1640 N N . SER A 1 215 ? -12.657 -10.195 11.873 1.00 91.25 215 SER A N 1
ATOM 1641 C CA . SER A 1 215 ? -12.430 -11.351 12.748 1.00 91.25 215 SER A CA 1
ATOM 1642 C C . SER A 1 215 ? -11.889 -12.559 11.983 1.00 91.25 215 SER A C 1
ATOM 1644 O O . SER A 1 215 ? -10.964 -13.218 12.461 1.00 91.25 215 SER A O 1
ATOM 1646 N N . GLN A 1 216 ? -12.396 -12.814 10.775 1.00 89.69 216 GLN A N 1
ATOM 1647 C CA . GLN A 1 216 ? -11.853 -13.846 9.897 1.00 89.69 216 GLN A CA 1
ATOM 1648 C C . GLN A 1 216 ? -10.398 -13.538 9.507 1.00 89.69 216 GLN A C 1
ATOM 1650 O O . GLN A 1 216 ? -9.536 -14.404 9.649 1.00 89.69 216 GLN A O 1
ATOM 1655 N N . ALA A 1 217 ? -10.096 -12.302 9.103 1.00 89.38 217 ALA A N 1
ATOM 1656 C CA . ALA A 1 217 ? -8.737 -11.867 8.780 1.00 89.38 217 ALA A CA 1
ATOM 1657 C C . ALA A 1 217 ? -7.775 -12.053 9.968 1.00 89.38 217 ALA A C 1
ATOM 1659 O O . ALA A 1 217 ? -6.682 -12.594 9.812 1.00 89.38 217 ALA A O 1
ATOM 1660 N N . MET A 1 218 ? -8.199 -11.689 11.182 1.00 90.38 218 MET A N 1
ATOM 1661 C CA . MET A 1 218 ? -7.397 -11.902 12.390 1.00 90.38 218 MET A CA 1
ATOM 1662 C C . MET A 1 218 ? -7.127 -13.386 12.656 1.00 90.38 218 MET A C 1
ATOM 1664 O O . MET A 1 218 ? -6.018 -13.726 13.055 1.00 90.38 218 MET A O 1
ATOM 1668 N N . SER A 1 219 ? -8.099 -14.274 12.415 1.00 87.88 219 SER A N 1
ATOM 1669 C CA . SER A 1 219 ? -7.903 -15.724 12.586 1.00 87.88 219 SER A CA 1
ATOM 1670 C C . SER A 1 219 ? -6.891 -16.312 11.597 1.00 87.88 219 SER A C 1
ATOM 1672 O O . SER A 1 219 ? -6.150 -17.224 11.951 1.00 87.88 219 SER A O 1
ATOM 1674 N N . LEU A 1 220 ? -6.799 -15.746 10.388 1.00 87.00 220 LEU A N 1
ATOM 1675 C CA . LEU A 1 220 ? -5.779 -16.123 9.409 1.00 87.00 220 LEU A CA 1
ATOM 1676 C C . LEU A 1 220 ? -4.383 -15.680 9.864 1.00 87.00 220 LEU A C 1
ATOM 1678 O O . LEU A 1 220 ? -3.425 -16.440 9.742 1.00 87.00 220 LEU A O 1
ATOM 1682 N N . LEU A 1 221 ? -4.263 -14.471 10.421 1.00 86.12 221 LEU A N 1
ATOM 1683 C CA . LEU A 1 221 ? -2.987 -13.959 10.930 1.00 86.12 221 LEU A CA 1
ATOM 1684 C C . LEU A 1 221 ? -2.586 -14.537 12.290 1.00 86.12 221 LEU A C 1
ATOM 1686 O O . LEU A 1 221 ? -1.423 -14.447 12.674 1.00 86.12 221 LEU A O 1
ATOM 1690 N N . ARG A 1 222 ? -3.519 -15.124 13.041 1.00 85.19 222 ARG A N 1
ATOM 1691 C CA . ARG A 1 222 ? -3.248 -15.764 14.330 1.00 85.19 222 ARG A CA 1
ATOM 1692 C C . ARG A 1 222 ? -3.783 -17.203 14.333 1.00 85.19 222 ARG A C 1
ATOM 1694 O O . ARG A 1 222 ? -4.799 -17.463 14.981 1.00 85.19 222 ARG A O 1
ATOM 1701 N N . PRO A 1 223 ? -3.107 -18.135 13.638 1.00 74.00 223 PRO A N 1
ATOM 1702 C CA . PRO A 1 223 ? -3.461 -19.549 13.698 1.00 74.00 223 PRO A CA 1
ATOM 1703 C C . PRO A 1 223 ? -3.267 -20.081 15.125 1.00 74.00 223 PRO A C 1
ATOM 1705 O O . PRO A 1 223 ? -2.305 -19.704 15.791 1.00 74.00 223 PRO A O 1
ATOM 1708 N N . GLU A 1 224 ? -4.142 -20.975 15.595 1.00 68.19 224 GLU A N 1
ATOM 1709 C CA . GLU A 1 224 ? -4.086 -21.506 16.973 1.00 68.19 224 GLU A CA 1
ATOM 1710 C C . GLU A 1 224 ? -2.768 -22.241 17.293 1.00 68.19 224 GLU A C 1
ATOM 1712 O O . GLU A 1 224 ? -2.303 -22.198 18.430 1.00 68.19 224 GLU A O 1
ATOM 1717 N N . ASP A 1 225 ? -2.135 -22.838 16.277 1.00 62.50 225 ASP A N 1
ATOM 1718 C CA . ASP A 1 225 ? -0.930 -23.668 16.404 1.00 62.50 225 ASP A CA 1
ATOM 1719 C C . ASP A 1 225 ? 0.327 -23.038 15.765 1.00 62.50 225 ASP A C 1
ATOM 1721 O O . ASP A 1 225 ? 1.297 -23.741 15.467 1.00 62.50 225 ASP A O 1
ATOM 1725 N N . SER A 1 226 ? 0.333 -21.725 15.503 1.00 63.69 226 SER A N 1
ATOM 1726 C CA . SER A 1 226 ? 1.455 -21.054 14.828 1.00 63.69 226 SER A CA 1
ATOM 1727 C C . SER A 1 226 ? 1.808 -19.695 15.431 1.00 63.69 226 SER A C 1
ATOM 1729 O O . SER A 1 226 ? 1.073 -19.131 16.240 1.00 63.69 226 SER A O 1
ATOM 1731 N N . GLU A 1 227 ? 2.967 -19.166 15.038 1.00 69.25 227 GLU A N 1
ATOM 1732 C CA . GLU A 1 227 ? 3.337 -17.792 15.365 1.00 69.25 227 GLU A CA 1
ATOM 1733 C C . GLU A 1 227 ? 2.406 -16.803 14.652 1.00 69.25 227 GLU A C 1
ATOM 1735 O O . GLU A 1 227 ? 1.853 -17.087 13.589 1.00 69.25 227 GLU A O 1
ATOM 1740 N N . VAL A 1 228 ? 2.231 -15.625 15.256 1.00 78.69 228 VAL A N 1
ATOM 1741 C CA . VAL A 1 228 ? 1.445 -14.542 14.660 1.00 78.69 228 VAL A CA 1
ATOM 1742 C C . VAL A 1 228 ? 2.069 -14.160 13.318 1.00 78.69 228 VAL A C 1
ATOM 1744 O O . VAL A 1 228 ? 3.211 -13.706 13.265 1.00 78.69 228 VAL A O 1
ATOM 1747 N N . ALA A 1 229 ? 1.304 -14.336 12.249 1.00 72.62 229 ALA A N 1
ATOM 1748 C CA . ALA A 1 229 ? 1.650 -13.915 10.906 1.00 72.62 229 ALA A CA 1
ATOM 1749 C C . ALA A 1 229 ? 1.295 -12.434 10.680 1.00 72.62 229 ALA A C 1
ATOM 1751 O O . ALA A 1 229 ? 0.509 -11.823 11.412 1.00 72.62 229 ALA A O 1
ATOM 1752 N N . GLY A 1 230 ? 1.864 -11.863 9.618 1.00 74.88 230 GLY A N 1
ATOM 1753 C CA . GLY A 1 230 ? 1.673 -10.461 9.253 1.00 74.88 230 GLY A CA 1
ATOM 1754 C C . GLY A 1 230 ? 2.599 -9.516 10.013 1.00 74.88 230 GLY A C 1
ATOM 1755 O O . GLY A 1 230 ? 2.886 -9.685 11.198 1.00 74.88 230 GLY A O 1
ATOM 1756 N N . ASP A 1 231 ? 3.078 -8.502 9.303 1.00 82.06 231 ASP A N 1
ATOM 1757 C CA . ASP A 1 231 ? 3.909 -7.458 9.880 1.00 82.06 231 ASP A CA 1
ATOM 1758 C C . ASP A 1 231 ? 3.060 -6.344 10.516 1.00 82.06 231 ASP A C 1
ATOM 1760 O O . ASP A 1 231 ? 1.824 -6.349 10.503 1.00 82.06 231 ASP A O 1
ATOM 1764 N N . LEU A 1 232 ? 3.748 -5.360 11.092 1.00 84.25 232 LEU A N 1
ATOM 1765 C CA . LEU A 1 232 ? 3.130 -4.187 11.699 1.00 84.25 232 LEU A CA 1
ATOM 1766 C C . LEU A 1 232 ? 2.169 -3.452 10.748 1.00 84.25 232 LEU A C 1
ATOM 1768 O O . LEU A 1 232 ? 1.133 -2.962 11.195 1.00 84.25 232 LEU A O 1
ATOM 1772 N N . GLU A 1 233 ? 2.508 -3.353 9.458 1.00 88.31 233 GLU A N 1
ATOM 1773 C CA . GLU A 1 233 ? 1.704 -2.619 8.476 1.00 88.31 233 GLU A CA 1
ATOM 1774 C C . GLU A 1 233 ? 0.359 -3.309 8.247 1.00 88.31 233 GLU A C 1
ATOM 1776 O O . GLU A 1 233 ? -0.678 -2.641 8.249 1.00 88.31 233 GLU A O 1
ATOM 1781 N N . VAL A 1 234 ? 0.363 -4.634 8.093 1.00 87.69 234 VAL A N 1
ATOM 1782 C CA . VAL A 1 234 ? -0.859 -5.419 7.867 1.00 87.69 234 VAL A CA 1
ATOM 1783 C C . VAL A 1 234 ? -1.828 -5.250 9.035 1.00 87.69 234 VAL A C 1
ATOM 1785 O O . VAL A 1 234 ? -2.995 -4.911 8.828 1.00 87.69 234 VAL A O 1
ATOM 1788 N N . TRP A 1 235 ? -1.342 -5.416 10.268 1.00 93.38 235 TRP A N 1
ATOM 1789 C CA . TRP A 1 235 ? -2.165 -5.276 11.470 1.00 93.38 235 TRP A CA 1
ATOM 1790 C C . TRP A 1 235 ? -2.673 -3.842 11.674 1.00 93.38 235 TRP A C 1
ATOM 1792 O O . TRP A 1 235 ? -3.841 -3.645 12.018 1.00 93.38 235 TRP A O 1
ATOM 1802 N N . ALA A 1 236 ? -1.831 -2.834 11.411 1.00 91.19 236 ALA A N 1
ATOM 1803 C CA . ALA A 1 236 ? -2.218 -1.427 11.507 1.00 91.19 236 ALA A CA 1
ATOM 1804 C C . ALA A 1 236 ? -3.331 -1.074 10.510 1.00 91.19 236 ALA A C 1
ATOM 1806 O O . ALA A 1 236 ? -4.311 -0.423 10.872 1.00 91.19 236 ALA A O 1
ATOM 1807 N N . ARG A 1 237 ? -3.214 -1.538 9.262 1.00 89.94 237 ARG A N 1
ATOM 1808 C CA . ARG A 1 237 ? -4.218 -1.285 8.221 1.00 89.94 237 ARG A CA 1
ATOM 1809 C C . ARG A 1 237 ? -5.510 -2.054 8.436 1.00 89.94 237 ARG A C 1
ATOM 1811 O O . ARG A 1 237 ? -6.572 -1.508 8.155 1.00 89.94 237 ARG A O 1
ATOM 1818 N N . LEU A 1 238 ? -5.437 -3.283 8.946 1.00 93.50 238 LEU A N 1
ATOM 1819 C CA . LEU A 1 238 ? -6.628 -4.042 9.319 1.00 93.50 238 LEU A CA 1
ATOM 1820 C C . LEU A 1 238 ? -7.420 -3.312 10.408 1.00 93.50 238 LEU A C 1
ATOM 1822 O O . LEU A 1 238 ? -8.635 -3.154 10.290 1.00 93.50 238 LEU A O 1
ATOM 1826 N N . GLY A 1 239 ? -6.720 -2.796 11.422 1.00 93.50 239 GLY A N 1
ATOM 1827 C CA . GLY A 1 239 ? -7.320 -1.994 12.482 1.00 93.50 239 GLY A CA 1
ATOM 1828 C C . GLY A 1 239 ? -7.929 -0.680 11.988 1.00 93.50 239 GLY A C 1
ATOM 1829 O O . GLY A 1 239 ? -9.066 -0.367 12.339 1.00 93.50 239 GLY A O 1
ATOM 1830 N N . ASP A 1 240 ? -7.218 0.058 11.135 1.00 91.75 240 ASP A N 1
ATOM 1831 C CA . ASP A 1 240 ? -7.713 1.312 10.554 1.00 91.75 240 ASP A CA 1
ATOM 1832 C C . ASP A 1 240 ? -8.944 1.088 9.655 1.00 91.75 240 ASP A C 1
ATOM 1834 O O . ASP A 1 240 ? -9.955 1.781 9.785 1.00 91.75 240 ASP A O 1
ATOM 1838 N N . ALA A 1 241 ? -8.922 0.059 8.801 1.00 89.50 241 ALA A N 1
ATOM 1839 C CA . ALA A 1 241 ? -10.069 -0.306 7.970 1.00 89.50 241 ALA A CA 1
ATOM 1840 C C . ALA A 1 241 ? -11.290 -0.686 8.822 1.00 89.50 241 ALA A C 1
ATOM 1842 O O . ALA A 1 241 ? -12.396 -0.199 8.578 1.00 89.50 241 ALA A O 1
ATOM 1843 N N . ALA A 1 242 ? -11.090 -1.495 9.865 1.00 92.94 242 ALA A N 1
ATOM 1844 C CA . ALA A 1 242 ? -12.144 -1.870 10.801 1.00 92.94 242 ALA A CA 1
ATOM 1845 C C . ALA A 1 242 ? -12.727 -0.651 11.539 1.00 92.94 242 ALA A C 1
ATOM 1847 O O . ALA A 1 242 ? -13.947 -0.538 11.684 1.00 92.94 242 ALA A O 1
ATOM 1848 N N . TYR A 1 243 ? -11.874 0.283 11.971 1.00 93.12 243 TYR A N 1
ATOM 1849 C CA . TYR A 1 243 ? -12.301 1.519 12.626 1.00 93.12 243 TYR A CA 1
ATOM 1850 C C . TYR A 1 243 ? -13.161 2.380 11.692 1.00 93.12 243 TYR A C 1
ATOM 1852 O O . TYR A 1 243 ? -14.255 2.802 12.077 1.00 93.12 243 TYR A O 1
ATOM 1860 N N . ASN A 1 244 ? -12.714 2.580 10.450 1.00 89.94 244 ASN A N 1
ATOM 1861 C CA . ASN A 1 244 ? -13.447 3.351 9.444 1.00 89.94 244 ASN A CA 1
ATOM 1862 C C . ASN A 1 244 ? -14.793 2.695 9.080 1.00 89.94 244 ASN A C 1
ATOM 1864 O O . ASN A 1 244 ? -15.788 3.392 8.873 1.00 89.94 244 ASN A O 1
ATOM 1868 N N . ALA A 1 245 ? -14.863 1.360 9.114 1.00 88.75 245 ALA A N 1
ATOM 1869 C CA . ALA A 1 245 ? -16.101 0.592 8.973 1.00 88.75 245 ALA A CA 1
ATOM 1870 C C . ALA A 1 245 ? -16.969 0.549 10.253 1.00 88.75 245 ALA A C 1
ATOM 1872 O O . ALA A 1 245 ? -18.014 -0.103 10.279 1.00 88.75 245 ALA A O 1
ATOM 1873 N N . LYS A 1 246 ? -16.567 1.252 11.322 1.00 92.31 246 LYS A N 1
ATOM 1874 C CA . LYS A 1 246 ? -17.235 1.305 12.638 1.00 92.31 246 LYS A CA 1
ATOM 1875 C C . LYS A 1 246 ? -17.303 -0.041 13.371 1.00 92.31 246 LYS A C 1
ATOM 1877 O O . LYS A 1 246 ? -18.087 -0.205 14.308 1.00 92.31 246 LYS A O 1
ATOM 1882 N N . ALA A 1 247 ? -16.456 -0.996 12.996 1.00 91.94 247 ALA A N 1
ATOM 1883 C CA . ALA A 1 247 ? -16.270 -2.264 13.691 1.00 91.94 247 ALA A CA 1
ATOM 1884 C C . ALA A 1 247 ? -15.257 -2.091 14.840 1.00 91.94 247 ALA A C 1
ATOM 1886 O O . ALA A 1 247 ? -14.140 -2.604 14.801 1.00 91.94 247 ALA A O 1
ATOM 1887 N N . TYR A 1 248 ? -15.636 -1.330 15.874 1.00 93.06 248 TYR A N 1
ATOM 1888 C CA . TYR A 1 248 ? -14.697 -0.843 16.898 1.00 93.06 248 TYR A CA 1
ATOM 1889 C C . TYR A 1 248 ? -14.025 -1.941 17.736 1.00 93.06 248 TYR A C 1
ATOM 1891 O O . TYR A 1 248 ? -12.859 -1.799 18.089 1.00 93.06 248 TYR A O 1
ATOM 1899 N N . GLY A 1 249 ? -14.726 -3.038 18.042 1.00 92.69 249 GLY A N 1
ATOM 1900 C CA . GLY A 1 249 ? -14.144 -4.173 18.772 1.00 92.69 249 GLY A CA 1
ATOM 1901 C C . GLY A 1 249 ? -12.989 -4.824 17.997 1.00 92.69 249 GLY A C 1
ATOM 1902 O O . GLY A 1 249 ? -11.852 -4.772 18.467 1.00 92.69 249 GLY A O 1
ATOM 1903 N N . PRO A 1 250 ? -13.245 -5.345 16.781 1.00 92.94 250 PRO A N 1
ATOM 1904 C CA . PRO A 1 250 ? -12.197 -5.890 15.915 1.00 92.94 250 PRO A CA 1
ATOM 1905 C C . PRO A 1 250 ? -11.079 -4.890 15.577 1.00 92.94 250 PRO A C 1
ATOM 1907 O O . PRO A 1 250 ? -9.913 -5.277 15.480 1.00 92.94 250 PRO A O 1
ATOM 1910 N N . ALA A 1 251 ? -11.406 -3.597 15.452 1.00 94.56 251 ALA A N 1
ATOM 1911 C CA . ALA A 1 251 ? -10.413 -2.543 15.248 1.00 94.56 251 ALA A CA 1
ATOM 1912 C C . ALA A 1 251 ? -9.419 -2.453 16.413 1.00 94.56 251 ALA A C 1
ATOM 1914 O O . ALA A 1 251 ? -8.208 -2.450 16.193 1.00 94.56 251 ALA A O 1
ATOM 1915 N N . ILE A 1 252 ? -9.922 -2.430 17.652 1.00 95.75 252 ILE A N 1
ATOM 1916 C CA . ILE A 1 252 ? -9.097 -2.397 18.865 1.00 95.75 252 ILE A CA 1
ATOM 1917 C C . ILE A 1 252 ? -8.200 -3.635 18.954 1.00 95.75 252 ILE A C 1
ATOM 1919 O O . ILE A 1 252 ? -7.019 -3.507 19.266 1.00 95.75 252 ILE A O 1
ATOM 1923 N N . GLU A 1 253 ? -8.731 -4.826 18.673 1.00 94.81 253 GLU A N 1
ATOM 1924 C CA . GLU A 1 253 ? -7.954 -6.071 18.732 1.00 94.81 253 GLU A CA 1
ATOM 1925 C C . GLU A 1 253 ? -6.828 -6.102 17.693 1.00 94.81 253 GLU A C 1
ATOM 1927 O O . GLU A 1 253 ? -5.687 -6.427 18.033 1.00 94.81 253 GLU A O 1
ATOM 1932 N N . SER A 1 254 ? -7.121 -5.678 16.461 1.00 94.69 254 SER A N 1
ATOM 1933 C CA . SER A 1 254 ? -6.128 -5.587 15.385 1.00 94.69 254 SER A CA 1
ATOM 1934 C C . SER A 1 254 ? -5.034 -4.568 15.715 1.00 94.69 254 SER A C 1
ATOM 1936 O O . SER A 1 254 ? -3.842 -4.867 15.616 1.00 94.69 254 SER A O 1
ATOM 1938 N N . CYS A 1 255 ? -5.424 -3.376 16.187 1.00 96.00 255 CYS A N 1
ATOM 1939 C CA . CYS A 1 255 ? -4.467 -2.339 16.570 1.00 96.00 255 CYS A CA 1
ATOM 1940 C C . CYS A 1 255 ? -3.632 -2.754 17.782 1.00 96.00 255 CYS A C 1
ATOM 1942 O O . CYS A 1 255 ? -2.446 -2.443 17.837 1.00 96.00 255 CYS A O 1
ATOM 1944 N N . LYS A 1 256 ? -4.204 -3.496 18.736 1.00 96.00 256 LYS A N 1
ATOM 1945 C CA . LYS A 1 256 ? -3.451 -4.030 19.874 1.00 96.00 256 LYS A CA 1
ATOM 1946 C C . LYS A 1 256 ? -2.307 -4.928 19.411 1.00 96.00 256 LYS A C 1
ATOM 1948 O O . LYS A 1 256 ? -1.196 -4.781 19.913 1.00 96.00 256 LYS A O 1
ATOM 1953 N N . GLN A 1 257 ? -2.552 -5.812 18.443 1.00 94.75 257 GLN A N 1
ATOM 1954 C CA . GLN A 1 257 ? -1.491 -6.659 17.900 1.00 94.75 257 GLN A CA 1
ATOM 1955 C C . GLN A 1 257 ? -0.408 -5.837 17.188 1.00 94.75 257 GLN A C 1
ATOM 1957 O O . GLN A 1 257 ? 0.778 -6.112 17.374 1.00 94.75 257 GLN A O 1
ATOM 1962 N N . ALA A 1 258 ? -0.793 -4.807 16.428 1.00 93.75 258 ALA A N 1
ATOM 1963 C CA . ALA A 1 258 ? 0.157 -3.883 15.811 1.00 93.75 258 ALA A CA 1
ATOM 1964 C C . ALA A 1 258 ? 1.018 -3.160 16.863 1.00 93.75 258 ALA A C 1
ATOM 1966 O O . ALA A 1 258 ? 2.237 -3.119 16.733 1.00 93.75 258 ALA A O 1
ATOM 1967 N N . VAL A 1 259 ? 0.420 -2.661 17.946 1.00 95.12 259 VAL A N 1
ATOM 1968 C CA . VAL A 1 259 ? 1.149 -2.001 19.043 1.00 95.12 259 VAL A CA 1
ATOM 1969 C C . VAL A 1 259 ? 2.130 -2.960 19.734 1.00 95.12 259 VAL A C 1
ATOM 1971 O O . VAL A 1 259 ? 3.265 -2.587 20.027 1.00 95.12 259 VAL A O 1
ATOM 1974 N N . GLU A 1 260 ? 1.756 -4.226 19.931 1.00 94.00 260 GLU A N 1
ATOM 1975 C CA . GLU A 1 260 ? 2.663 -5.251 20.473 1.00 94.00 260 GLU A CA 1
ATOM 1976 C C . GLU A 1 260 ? 3.862 -5.544 19.552 1.00 94.00 260 GLU A C 1
ATOM 1978 O O . GLU A 1 260 ? 4.951 -5.859 20.040 1.00 94.00 260 GLU A O 1
ATOM 1983 N N . LEU A 1 261 ? 3.686 -5.437 18.229 1.00 90.62 261 LEU A N 1
ATOM 1984 C CA . LEU A 1 261 ? 4.781 -5.526 17.257 1.00 90.62 261 LEU A CA 1
ATOM 1985 C C . LEU A 1 261 ? 5.640 -4.254 17.270 1.00 90.62 261 LEU A C 1
ATOM 1987 O O . LEU A 1 261 ? 6.867 -4.348 17.254 1.00 90.62 261 LEU A O 1
ATOM 1991 N N . ALA A 1 262 ? 5.013 -3.079 17.368 1.00 91.81 262 ALA A N 1
ATOM 1992 C CA . ALA A 1 262 ? 5.696 -1.790 17.445 1.00 91.81 262 ALA A CA 1
ATOM 1993 C C . ALA A 1 262 ? 6.619 -1.689 18.670 1.00 91.81 262 ALA A C 1
ATOM 1995 O O . ALA A 1 262 ? 7.729 -1.173 18.568 1.00 91.81 262 ALA A O 1
ATOM 1996 N N . ALA A 1 263 ? 6.208 -2.255 19.808 1.00 92.31 263 ALA A N 1
ATOM 1997 C CA . ALA A 1 263 ? 7.010 -2.288 21.032 1.00 92.31 263 ALA A CA 1
ATOM 1998 C C . ALA A 1 263 ? 8.341 -3.055 20.888 1.00 92.31 263 ALA A C 1
ATOM 2000 O O . ALA A 1 263 ? 9.229 -2.905 21.727 1.00 92.31 263 ALA A O 1
ATOM 2001 N N . LYS A 1 264 ? 8.481 -3.885 19.845 1.00 90.88 264 LYS A N 1
ATOM 2002 C CA . LYS A 1 264 ? 9.693 -4.662 19.541 1.00 90.88 264 LYS A CA 1
ATOM 2003 C C . LYS A 1 264 ? 10.571 -4.005 18.471 1.00 90.88 264 LYS A C 1
ATOM 2005 O O . LYS A 1 264 ? 11.582 -4.594 18.093 1.00 90.88 264 LYS A O 1
ATOM 2010 N N . LEU A 1 265 ? 10.187 -2.836 17.954 1.00 88.06 265 LEU A N 1
ATOM 2011 C CA . LEU A 1 265 ? 10.967 -2.135 16.939 1.00 88.06 265 LEU A CA 1
ATOM 2012 C C . LEU A 1 265 ? 12.302 -1.649 17.505 1.00 88.06 265 LEU A C 1
ATOM 2014 O O . LEU A 1 265 ? 12.378 -1.115 18.613 1.00 88.06 265 LEU A O 1
ATOM 2018 N N . ASP A 1 266 ? 13.345 -1.795 16.694 1.00 86.94 266 ASP A N 1
ATOM 2019 C CA . ASP A 1 266 ? 14.632 -1.158 16.942 1.00 86.94 266 ASP A CA 1
ATOM 2020 C C . ASP A 1 266 ? 14.477 0.376 16.844 1.00 86.94 266 ASP A C 1
ATOM 2022 O O . ASP A 1 266 ? 13.784 0.848 15.937 1.00 86.94 266 ASP A O 1
ATOM 2026 N N . PRO A 1 267 ? 15.098 1.178 17.729 1.00 84.25 267 PRO A N 1
ATOM 2027 C CA . PRO A 1 267 ? 15.142 2.636 17.597 1.00 84.25 267 PRO A CA 1
ATOM 2028 C C . PRO A 1 267 ? 15.547 3.145 16.203 1.00 84.25 267 PRO A C 1
ATOM 2030 O O . PRO A 1 267 ? 15.033 4.176 15.765 1.00 84.25 267 PRO A O 1
ATOM 2033 N N . ASP A 1 268 ? 16.411 2.408 15.502 1.00 82.44 268 ASP A N 1
ATOM 2034 C CA . ASP A 1 268 ? 16.895 2.717 14.154 1.00 82.44 268 ASP A CA 1
ATOM 2035 C C . ASP A 1 268 ? 16.026 2.091 13.041 1.00 82.44 268 ASP A C 1
ATOM 2037 O O . ASP A 1 268 ? 16.393 2.108 11.862 1.00 82.44 268 ASP A O 1
ATOM 2041 N N . ALA A 1 269 ? 14.853 1.542 13.384 1.00 81.31 269 ALA A N 1
ATOM 2042 C CA . ALA A 1 269 ? 13.924 0.983 12.410 1.00 81.31 269 ALA A CA 1
ATOM 2043 C C . ALA A 1 269 ? 13.507 2.028 11.354 1.00 81.31 269 ALA A C 1
ATOM 2045 O O . ALA A 1 269 ? 13.393 3.224 11.653 1.00 81.31 269 ALA A O 1
ATOM 2046 N N . PRO A 1 270 ? 13.221 1.597 10.109 1.00 81.38 270 PRO A N 1
ATOM 2047 C CA . PRO A 1 270 ? 12.805 2.495 9.041 1.00 81.38 270 PRO A CA 1
ATOM 2048 C C . PRO A 1 270 ? 11.623 3.383 9.441 1.00 81.38 270 PRO A C 1
ATOM 2050 O O . PRO A 1 270 ? 10.656 2.921 10.049 1.00 81.38 270 PRO A O 1
ATOM 2053 N N . SER A 1 271 ? 11.648 4.644 9.004 1.00 78.44 271 SER A N 1
ATOM 2054 C CA . SER A 1 271 ? 10.597 5.636 9.291 1.00 78.44 271 SER A CA 1
ATOM 2055 C C . SER A 1 271 ? 9.186 5.156 8.932 1.00 78.44 271 SER A C 1
ATOM 2057 O O . SER A 1 271 ? 8.219 5.522 9.595 1.00 78.44 271 SER A O 1
ATOM 2059 N N . GLN A 1 272 ? 9.063 4.296 7.918 1.00 81.50 272 GLN A N 1
ATOM 2060 C CA . GLN A 1 272 ? 7.796 3.692 7.516 1.00 81.50 272 GLN A CA 1
ATOM 2061 C C . GLN A 1 272 ? 7.199 2.770 8.592 1.00 81.50 272 GLN A C 1
ATOM 2063 O O . GLN A 1 272 ? 5.982 2.751 8.753 1.00 81.50 272 GLN A O 1
ATOM 2068 N N . MET A 1 273 ? 8.020 2.025 9.338 1.00 78.62 273 MET A N 1
ATOM 2069 C CA . MET A 1 273 ? 7.522 1.177 10.429 1.00 78.62 273 MET A CA 1
ATOM 2070 C C . MET A 1 273 ? 6.988 2.046 11.567 1.00 78.62 273 MET A C 1
ATOM 2072 O O . MET A 1 273 ? 5.870 1.841 12.029 1.00 78.62 273 MET A O 1
ATOM 2076 N N . TRP A 1 274 ? 7.726 3.096 11.937 1.00 86.44 274 TRP A N 1
ATOM 2077 C CA . TRP A 1 274 ? 7.268 4.079 12.922 1.00 86.44 274 TRP A CA 1
ATOM 2078 C C . TRP A 1 274 ? 5.983 4.797 12.493 1.00 86.44 274 TRP A C 1
ATOM 2080 O O . TRP A 1 274 ? 5.126 5.081 13.328 1.00 86.44 274 TRP A O 1
ATOM 2090 N N . TYR A 1 275 ? 5.807 5.050 11.194 1.00 88.50 275 TYR A N 1
ATOM 2091 C CA . TYR A 1 275 ? 4.564 5.609 10.667 1.00 88.50 275 TYR A CA 1
ATOM 2092 C C . TYR A 1 275 ? 3.379 4.671 10.925 1.00 88.50 275 TYR A C 1
ATOM 2094 O O . TYR A 1 275 ? 2.371 5.108 11.478 1.00 88.50 275 TYR A O 1
ATOM 2102 N N . TRP A 1 276 ? 3.509 3.385 10.588 1.00 88.88 276 TRP A N 1
ATOM 2103 C CA . TRP A 1 276 ? 2.439 2.406 10.802 1.00 88.88 276 TRP A CA 1
ATOM 2104 C C . TRP A 1 276 ? 2.156 2.132 12.274 1.00 88.88 276 TRP A C 1
ATOM 2106 O O . TRP A 1 276 ? 0.995 1.972 12.643 1.00 88.88 276 TRP A O 1
ATOM 2116 N N . ALA A 1 277 ? 3.183 2.175 13.123 1.00 92.38 277 ALA A N 1
ATOM 2117 C CA . ALA A 1 277 ? 3.001 2.146 14.566 1.00 92.38 277 ALA A CA 1
ATOM 2118 C C . ALA A 1 277 ? 2.118 3.323 15.026 1.00 92.38 277 ALA A C 1
ATOM 2120 O O . ALA A 1 277 ? 1.160 3.136 15.769 1.00 92.38 277 ALA A O 1
ATOM 2121 N N . GLY A 1 278 ? 2.388 4.534 14.525 1.00 92.12 278 GLY A N 1
ATOM 2122 C CA . GLY A 1 278 ? 1.586 5.719 14.832 1.00 92.12 278 GLY A CA 1
ATOM 2123 C C . GLY A 1 278 ? 0.138 5.639 14.333 1.00 92.12 278 GLY A C 1
ATOM 2124 O O . GLY A 1 278 ? -0.775 6.058 15.044 1.00 92.12 278 GLY A O 1
ATOM 2125 N N . VAL A 1 279 ? -0.085 5.074 13.141 1.00 90.62 279 VAL A N 1
ATOM 2126 C CA . VAL A 1 279 ? -1.435 4.812 12.604 1.00 90.62 279 VAL A CA 1
ATOM 2127 C C . VAL A 1 279 ? -2.197 3.831 13.496 1.00 90.62 279 VAL A C 1
ATOM 2129 O O . VAL A 1 279 ? -3.338 4.113 13.861 1.00 90.62 279 VAL A O 1
ATOM 2132 N N . ALA A 1 280 ? -1.563 2.725 13.896 1.00 95.00 280 ALA A N 1
ATOM 2133 C CA . ALA A 1 280 ? -2.174 1.738 14.783 1.00 95.00 280 ALA A CA 1
ATOM 2134 C C . ALA A 1 280 ? -2.576 2.351 16.131 1.00 95.00 280 ALA A C 1
ATOM 2136 O O . ALA A 1 280 ? -3.705 2.161 16.574 1.00 95.00 280 ALA A O 1
ATOM 2137 N N . GLU A 1 281 ? -1.693 3.137 16.750 1.00 96.56 281 GLU A N 1
ATOM 2138 C CA . GLU A 1 281 ? -1.974 3.836 18.010 1.00 96.56 281 GLU A CA 1
ATOM 2139 C C . GLU A 1 281 ? -3.150 4.824 17.876 1.00 96.56 281 GLU A C 1
ATOM 2141 O O . GLU A 1 281 ? -4.037 4.882 18.731 1.00 96.56 281 GLU A O 1
ATOM 2146 N N . CYS A 1 282 ? -3.230 5.555 16.758 1.00 94.25 282 CYS A N 1
ATOM 2147 C CA . CYS A 1 282 ? -4.352 6.454 16.478 1.00 94.25 282 CYS A CA 1
ATOM 2148 C C . CYS A 1 282 ? -5.680 5.705 16.314 1.00 94.25 282 CYS A C 1
ATOM 2150 O O . CYS A 1 282 ? -6.698 6.119 16.875 1.00 94.25 282 CYS A O 1
ATOM 2152 N N . ALA A 1 283 ? -5.695 4.630 15.526 1.00 93.75 283 ALA A N 1
ATOM 2153 C CA . ALA A 1 283 ? -6.891 3.824 15.307 1.00 93.75 283 ALA A CA 1
ATOM 2154 C C . ALA A 1 283 ? -7.333 3.120 16.603 1.00 93.75 283 ALA A C 1
ATOM 2156 O O . ALA A 1 283 ? -8.528 3.086 16.902 1.00 93.75 283 ALA A O 1
ATOM 2157 N N . TYR A 1 284 ? -6.384 2.668 17.432 1.00 96.38 284 TYR A N 1
ATOM 2158 C CA . TYR A 1 284 ? -6.663 2.117 18.759 1.00 96.38 284 TYR A CA 1
ATOM 2159 C C . TYR A 1 284 ? -7.333 3.165 19.654 1.00 96.38 284 TYR A C 1
ATOM 2161 O O . TYR A 1 284 ? -8.449 2.946 20.135 1.00 96.38 284 TYR A O 1
ATOM 2169 N N . GLY A 1 285 ? -6.696 4.324 19.849 1.00 94.94 285 GLY A N 1
ATOM 2170 C CA . GLY A 1 285 ? -7.232 5.385 20.702 1.00 94.94 285 GLY A CA 1
ATOM 2171 C C . GLY A 1 285 ? -8.639 5.810 20.274 1.00 94.94 285 GLY A C 1
ATOM 2172 O O . GLY A 1 285 ? -9.552 5.860 21.099 1.00 94.94 285 GLY A O 1
ATOM 2173 N N . ASN A 1 286 ? -8.858 6.011 18.971 1.00 93.69 286 ASN A N 1
ATOM 2174 C CA . ASN A 1 286 ? -10.177 6.364 18.444 1.00 93.69 286 ASN A CA 1
ATOM 2175 C C . ASN A 1 286 ? -11.206 5.234 18.607 1.00 93.69 286 ASN A C 1
ATOM 2177 O O . ASN A 1 286 ? -12.365 5.500 18.929 1.00 93.69 286 ASN A O 1
ATOM 2181 N N . GLY A 1 287 ? -10.793 3.974 18.448 1.00 93.25 287 GLY A N 1
ATOM 2182 C CA . GLY A 1 287 ? -11.628 2.815 18.749 1.00 93.25 287 GLY A CA 1
ATOM 2183 C C . GLY A 1 287 ? -12.099 2.808 20.205 1.00 93.25 287 GLY A C 1
ATOM 2184 O O . GLY A 1 287 ? -13.283 2.598 20.457 1.00 93.25 287 GLY A O 1
ATOM 2185 N N . ILE A 1 288 ? -11.212 3.107 21.164 1.00 94.19 288 ILE A N 1
ATOM 2186 C CA . ILE A 1 288 ? -11.567 3.212 22.591 1.00 94.19 288 ILE A CA 1
ATOM 2187 C C . ILE A 1 288 ? -12.556 4.357 22.826 1.00 94.19 288 ILE A C 1
ATOM 2189 O O . ILE A 1 288 ? -13.549 4.163 23.529 1.00 94.19 288 ILE A O 1
ATOM 2193 N N . VAL A 1 289 ? -12.320 5.532 22.231 1.00 93.62 289 VAL A N 1
ATOM 2194 C CA . VAL A 1 289 ? -13.242 6.677 22.339 1.00 93.62 289 VAL A CA 1
ATOM 2195 C C . VAL A 1 289 ? -14.633 6.300 21.832 1.00 93.62 289 VAL A C 1
ATOM 2197 O O . VAL A 1 289 ? -15.630 6.628 22.472 1.00 93.62 289 VAL A O 1
ATOM 2200 N N . ALA A 1 290 ? -14.716 5.544 20.737 1.00 92.12 290 ALA A N 1
ATOM 2201 C CA . ALA A 1 290 ? -15.983 5.084 20.178 1.00 92.12 290 ALA A CA 1
ATOM 2202 C C . ALA A 1 290 ? -16.746 4.085 21.078 1.00 92.12 290 ALA A C 1
ATOM 2204 O O . ALA A 1 290 ? -17.948 3.886 20.893 1.00 92.12 290 ALA A O 1
ATOM 2205 N N . LEU A 1 291 ? -16.088 3.475 22.074 1.00 90.56 291 LEU A N 1
ATOM 2206 C CA . LEU A 1 291 ? -16.744 2.635 23.085 1.00 90.56 291 LEU A CA 1
ATOM 2207 C C . LEU A 1 291 ? -17.376 3.436 24.234 1.00 90.56 291 LEU A C 1
ATOM 2209 O O . LEU A 1 291 ? -18.101 2.853 25.049 1.00 90.56 291 LEU A O 1
ATOM 2213 N N . ILE A 1 292 ? -17.117 4.743 24.330 1.00 91.94 292 ILE A N 1
ATOM 2214 C CA . ILE A 1 292 ? -17.685 5.592 25.379 1.00 91.94 292 ILE A CA 1
ATOM 2215 C C . ILE A 1 292 ? -19.180 5.780 25.114 1.00 91.94 292 ILE A C 1
ATOM 2217 O O . ILE A 1 292 ? -19.600 6.278 24.072 1.00 91.94 292 ILE A O 1
ATOM 2221 N N . ARG A 1 293 ? -19.999 5.394 26.091 1.00 91.31 293 ARG A N 1
ATOM 2222 C CA . ARG A 1 293 ? -21.459 5.509 26.061 1.00 91.31 293 ARG A CA 1
ATOM 2223 C C . ARG A 1 293 ? -21.937 6.236 27.320 1.00 91.31 293 ARG A C 1
ATOM 2225 O O . ARG A 1 293 ? -22.234 5.574 28.319 1.00 91.31 293 ARG A O 1
ATOM 2232 N N . PRO A 1 294 ? -22.036 7.579 27.285 1.00 90.06 294 PRO A N 1
ATOM 2233 C CA . PRO A 1 294 ? -22.275 8.387 28.482 1.00 90.06 294 PRO A CA 1
ATOM 2234 C C . PRO A 1 294 ? -23.581 8.080 29.218 1.00 90.06 294 PRO A C 1
ATOM 2236 O O . PRO A 1 294 ? -23.684 8.309 30.417 1.00 90.06 294 PRO A O 1
ATOM 2239 N N . GLU A 1 295 ? -24.574 7.554 28.503 1.00 90.69 295 GLU A N 1
ATOM 2240 C CA . GLU A 1 295 ? -25.902 7.260 29.049 1.00 90.69 295 GLU A CA 1
ATOM 2241 C C . GLU A 1 295 ? -25.962 5.954 29.855 1.00 90.69 295 GLU A C 1
ATOM 2243 O O . GLU A 1 295 ? -26.863 5.777 30.670 1.00 90.69 295 GLU A O 1
ATOM 2248 N N . VAL A 1 296 ? -25.019 5.031 29.630 1.00 92.12 296 VAL A N 1
ATOM 2249 C CA . VAL A 1 296 ? -25.012 3.691 30.252 1.00 92.12 296 VAL A CA 1
ATOM 2250 C C . VAL A 1 296 ? -23.773 3.417 31.101 1.00 92.12 296 VAL A C 1
ATOM 2252 O O . VAL A 1 296 ? -23.761 2.452 31.859 1.00 92.12 296 VAL A O 1
ATOM 2255 N N . GLN A 1 297 ? -22.732 4.241 30.983 1.00 92.25 297 GLN A N 1
ATOM 2256 C CA . GLN A 1 297 ? -21.491 4.120 31.746 1.00 92.25 297 GLN A CA 1
ATOM 2257 C C . GLN A 1 297 ? -21.437 5.182 32.841 1.00 92.25 297 GLN A C 1
ATOM 2259 O O . GLN A 1 297 ? -21.764 6.342 32.598 1.00 92.25 297 GLN A O 1
ATOM 2264 N N . ASP A 1 298 ? -20.961 4.814 34.028 1.00 93.31 298 ASP A N 1
ATOM 2265 C CA . ASP A 1 298 ? -20.644 5.803 35.054 1.00 93.31 298 ASP A CA 1
ATOM 2266 C C . ASP A 1 298 ? -19.438 6.674 34.652 1.00 93.31 298 ASP A C 1
ATOM 2268 O O . ASP A 1 298 ? -18.665 6.351 33.746 1.00 93.31 298 ASP A O 1
ATOM 2272 N N . GLN A 1 299 ? -19.286 7.808 35.335 1.00 92.06 299 GLN A N 1
ATOM 2273 C CA . GLN A 1 299 ? -18.230 8.777 35.051 1.00 92.06 299 GLN A CA 1
ATOM 2274 C C . GLN A 1 299 ? -16.824 8.167 35.176 1.00 92.06 299 GLN A C 1
ATOM 2276 O O . GLN A 1 299 ? -15.941 8.491 34.388 1.00 92.06 299 GLN A O 1
ATOM 2281 N N . THR A 1 300 ? -16.615 7.261 36.132 1.00 94.56 300 THR A N 1
ATOM 2282 C CA . THR A 1 300 ? -15.314 6.625 36.364 1.00 94.56 300 THR A CA 1
ATOM 2283 C C . THR A 1 300 ? -14.927 5.712 35.203 1.00 94.56 300 THR A C 1
ATOM 2285 O O . THR A 1 300 ? -13.788 5.761 34.740 1.00 94.56 300 THR A O 1
ATOM 2288 N N . ALA A 1 301 ? -15.867 4.925 34.683 1.00 91.62 301 ALA A N 1
ATOM 2289 C CA . ALA A 1 301 ? -15.666 4.083 33.511 1.00 91.62 301 ALA A CA 1
ATOM 2290 C C . ALA A 1 301 ? -15.393 4.922 32.254 1.00 91.62 301 ALA A C 1
ATOM 2292 O O . ALA A 1 301 ? -14.485 4.604 31.485 1.00 91.62 301 ALA A O 1
ATOM 2293 N N . GLN A 1 302 ? -16.131 6.021 32.067 1.00 92.19 302 GLN A N 1
ATOM 2294 C CA . GLN A 1 302 ? -15.896 6.942 30.953 1.00 92.19 302 GLN A CA 1
ATOM 2295 C C . GLN A 1 302 ? -14.502 7.573 31.025 1.00 92.19 302 GLN A C 1
ATOM 2297 O O . GLN A 1 302 ? -13.799 7.632 30.018 1.00 92.19 302 GLN A O 1
ATOM 2302 N N . ASP A 1 303 ? -14.086 8.033 32.203 1.00 93.31 303 ASP A N 1
ATOM 2303 C CA . ASP A 1 303 ? -12.794 8.695 32.375 1.00 93.31 303 ASP A CA 1
ATOM 2304 C C . ASP A 1 303 ? -11.624 7.714 32.243 1.00 93.31 303 ASP A C 1
ATOM 2306 O O . ASP A 1 303 ? -10.607 8.069 31.650 1.00 93.31 303 ASP A O 1
ATOM 2310 N N . ALA A 1 304 ? -11.789 6.458 32.669 1.00 94.44 304 ALA A N 1
ATOM 2311 C CA . ALA A 1 304 ? -10.806 5.404 32.422 1.00 94.44 304 ALA A CA 1
ATOM 2312 C C . ALA A 1 304 ? -10.615 5.124 30.919 1.00 94.44 304 ALA A C 1
ATOM 2314 O O . ALA A 1 304 ? -9.482 4.978 30.455 1.00 94.44 304 ALA A O 1
ATOM 2315 N N . LEU A 1 305 ? -11.703 5.090 30.138 1.00 93.62 305 LEU A N 1
ATOM 2316 C CA . LEU A 1 305 ? -11.626 4.933 28.681 1.00 93.62 305 LEU A CA 1
ATOM 2317 C C . LEU A 1 305 ? -10.944 6.138 28.021 1.00 93.62 305 LEU A C 1
ATOM 2319 O O . LEU A 1 305 ? -10.065 5.949 27.181 1.00 93.62 305 LEU A O 1
ATOM 2323 N N . LYS A 1 306 ? -11.288 7.367 28.429 1.00 93.75 306 LYS A N 1
ATOM 2324 C CA . LYS A 1 306 ? -10.635 8.588 27.923 1.00 93.75 306 LYS A CA 1
ATOM 2325 C C . LYS A 1 306 ? -9.146 8.604 28.243 1.00 93.75 306 LYS A C 1
ATOM 2327 O O . LYS A 1 306 ? -8.349 8.891 27.358 1.00 93.75 306 LYS A O 1
ATOM 2332 N N . GLN A 1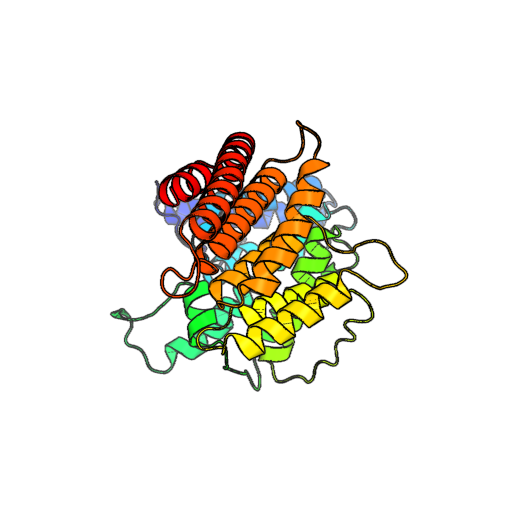 307 ? -8.772 8.275 29.480 1.00 95.44 307 GLN A N 1
ATOM 2333 C CA . GLN A 1 307 ? -7.371 8.218 29.883 1.00 95.44 307 GLN A CA 1
ATOM 2334 C C . GLN A 1 307 ? -6.603 7.228 29.004 1.00 95.44 307 GLN A C 1
ATOM 2336 O O . GLN A 1 307 ? -5.568 7.583 28.445 1.00 95.44 307 GLN A O 1
ATOM 2341 N N . LYS A 1 308 ? -7.142 6.020 28.819 1.00 95.12 308 LYS A N 1
ATOM 2342 C CA . LYS A 1 308 ? -6.501 5.005 27.983 1.00 95.12 308 LYS A CA 1
ATOM 2343 C C . LYS A 1 308 ? -6.382 5.449 26.522 1.00 95.12 308 LYS A C 1
ATOM 2345 O O . LYS A 1 308 ? -5.342 5.251 25.907 1.00 95.12 308 LYS A O 1
ATOM 2350 N N . ALA A 1 309 ? -7.417 6.075 25.961 1.00 94.94 309 ALA A N 1
ATOM 2351 C CA . ALA A 1 309 ? -7.350 6.619 24.605 1.00 94.94 309 ALA A CA 1
ATOM 2352 C C . ALA A 1 309 ? -6.259 7.695 24.467 1.00 94.94 309 ALA A C 1
ATOM 2354 O O . ALA A 1 309 ? -5.494 7.678 23.505 1.00 94.94 309 ALA A O 1
ATOM 2355 N N . VAL A 1 310 ? -6.145 8.587 25.456 1.00 95.56 310 VAL A N 1
ATOM 2356 C CA . VAL A 1 310 ? -5.108 9.625 25.503 1.00 95.56 310 VAL A CA 1
ATOM 2357 C C . VAL A 1 310 ? -3.704 9.024 25.548 1.00 95.56 310 VAL A C 1
ATOM 2359 O O . VAL A 1 310 ? -2.824 9.509 24.839 1.00 95.56 310 VAL A O 1
ATOM 2362 N N . GLU A 1 311 ? -3.482 7.967 26.331 1.00 96.00 311 GLU A N 1
ATOM 2363 C CA . GLU A 1 311 ? -2.193 7.262 26.374 1.00 96.00 311 GLU A CA 1
ATOM 2364 C C . GLU A 1 311 ? -1.774 6.787 24.971 1.00 96.00 311 GLU A C 1
ATOM 2366 O O . GLU A 1 311 ? -0.651 7.059 24.541 1.00 96.00 311 GLU A O 1
ATOM 2371 N N . HIS A 1 312 ? -2.704 6.204 24.209 1.00 96.56 312 HIS A N 1
ATOM 2372 C CA . HIS A 1 312 ? -2.464 5.795 22.822 1.00 96.56 312 HIS A CA 1
ATOM 2373 C C . HIS A 1 312 ? -2.197 6.992 21.885 1.00 96.56 312 HIS A C 1
ATOM 2375 O O . HIS A 1 312 ? -1.271 6.954 21.077 1.00 96.56 312 HIS A O 1
ATOM 2381 N N . PHE A 1 313 ? -2.910 8.118 22.016 1.00 95.88 313 PHE A N 1
ATOM 2382 C CA . PHE A 1 313 ? -2.623 9.319 21.208 1.00 95.88 313 PHE A CA 1
ATOM 2383 C C . PHE A 1 313 ? -1.252 9.949 21.518 1.00 95.88 313 PHE A C 1
ATOM 2385 O O . PHE A 1 313 ? -0.589 10.500 20.628 1.00 95.88 313 PHE A O 1
ATOM 2392 N N . VAL A 1 314 ? -0.785 9.848 22.765 1.00 95.94 314 VAL A N 1
ATOM 2393 C CA . VAL A 1 314 ? 0.574 10.261 23.141 1.00 95.94 314 VAL A CA 1
ATOM 2394 C C . VAL A 1 314 ? 1.615 9.370 22.462 1.00 95.94 314 VAL A C 1
ATOM 2396 O O . VAL A 1 314 ? 2.568 9.900 21.881 1.00 95.94 314 VAL A O 1
ATOM 2399 N N . GLU A 1 315 ? 1.442 8.046 22.488 1.00 95.75 315 GLU A N 1
ATOM 2400 C CA . GLU A 1 315 ? 2.349 7.120 21.796 1.00 95.75 315 GLU A CA 1
ATOM 2401 C C . GLU A 1 315 ? 2.331 7.332 20.278 1.00 95.75 315 GLU A C 1
ATOM 2403 O O . GLU A 1 315 ? 3.395 7.475 19.669 1.00 95.75 315 GLU A O 1
ATOM 2408 N N . ALA A 1 316 ? 1.153 7.529 19.678 1.00 93.88 316 ALA A N 1
ATOM 2409 C CA . ALA A 1 316 ? 1.029 7.880 18.266 1.00 93.88 316 ALA A CA 1
ATOM 2410 C C . ALA A 1 316 ? 1.851 9.123 17.895 1.00 93.88 316 ALA A C 1
ATOM 2412 O O . ALA A 1 316 ? 2.548 9.143 16.879 1.00 93.88 316 ALA A O 1
ATOM 2413 N N . SER A 1 317 ? 1.820 10.156 18.743 1.00 92.62 317 SER A N 1
ATOM 2414 C CA . SER A 1 317 ? 2.594 11.385 18.539 1.00 92.62 317 SER A CA 1
ATOM 2415 C C . SER A 1 317 ? 4.105 11.137 18.610 1.00 92.62 317 SER A C 1
ATOM 2417 O O . SER A 1 317 ? 4.868 11.708 17.825 1.00 92.62 317 SER A O 1
ATOM 2419 N N . LYS A 1 318 ? 4.562 10.267 19.520 1.00 93.31 318 LYS A N 1
ATOM 2420 C CA . LYS A 1 318 ? 5.977 9.867 19.601 1.00 93.31 318 LYS A CA 1
ATOM 2421 C C . LYS A 1 318 ? 6.394 9.117 18.340 1.00 93.31 318 LYS A C 1
ATOM 2423 O O . LYS A 1 318 ? 7.404 9.466 17.730 1.00 93.31 318 LYS A O 1
ATOM 2428 N N . HIS A 1 319 ? 5.597 8.143 17.913 1.00 91.06 319 HIS A N 1
ATOM 2429 C CA . HIS A 1 319 ? 5.862 7.341 16.720 1.00 91.06 319 HIS A CA 1
ATOM 2430 C C . HIS A 1 319 ? 5.861 8.202 15.446 1.00 91.06 319 HIS A C 1
ATOM 2432 O O . HIS A 1 319 ? 6.789 8.121 14.644 1.00 91.06 319 HIS A O 1
ATOM 2438 N N . GLY A 1 320 ? 4.910 9.134 15.312 1.00 87.94 320 GLY A N 1
ATOM 2439 C CA . GLY A 1 320 ? 4.876 10.114 14.222 1.00 87.94 320 GLY A CA 1
ATOM 2440 C C . GLY A 1 320 ? 6.124 11.003 14.171 1.00 87.94 320 GLY A C 1
ATOM 2441 O O . GLY A 1 320 ? 6.652 11.280 13.092 1.00 87.94 320 GLY A O 1
ATOM 2442 N N . ARG A 1 321 ? 6.665 11.395 15.333 1.00 90.06 321 ARG A N 1
ATOM 2443 C CA . ARG A 1 321 ? 7.942 12.118 15.409 1.00 90.06 321 ARG A CA 1
ATOM 2444 C C . ARG A 1 321 ? 9.117 11.261 14.931 1.00 90.06 321 ARG A C 1
ATOM 2446 O O . ARG A 1 321 ? 9.921 11.767 14.152 1.00 90.06 321 ARG A O 1
ATOM 2453 N N . HIS A 1 322 ? 9.212 10.002 15.363 1.00 86.25 322 HIS A N 1
ATOM 2454 C CA . HIS A 1 322 ? 10.246 9.069 14.890 1.00 86.25 322 HIS A CA 1
ATOM 2455 C C . HIS A 1 322 ? 10.157 8.830 13.377 1.00 86.25 322 HIS A C 1
ATOM 2457 O O . HIS A 1 322 ? 11.172 8.805 12.688 1.00 86.25 322 HIS A O 1
ATOM 2463 N N . ALA A 1 323 ? 8.941 8.763 12.838 1.00 84.75 323 ALA A N 1
ATOM 2464 C CA . ALA A 1 323 ? 8.693 8.633 11.408 1.00 84.75 323 ALA A CA 1
ATOM 2465 C C . ALA A 1 323 ? 9.001 9.903 10.589 1.00 84.75 323 ALA A C 1
ATOM 2467 O O . ALA A 1 323 ? 8.952 9.852 9.361 1.00 84.75 323 ALA A O 1
ATOM 2468 N N . LEU A 1 324 ? 9.286 11.044 11.236 1.00 83.38 324 LEU A N 1
ATOM 2469 C CA . LEU A 1 324 ? 9.366 12.373 10.608 1.00 83.38 324 LEU A CA 1
ATOM 2470 C C . LEU A 1 324 ? 8.073 12.751 9.857 1.00 83.38 324 LEU A C 1
ATOM 2472 O O . LEU A 1 324 ? 8.099 13.400 8.809 1.00 83.38 324 LEU A O 1
ATOM 2476 N N . ARG A 1 325 ? 6.924 12.339 10.404 1.00 81.81 325 ARG A N 1
ATOM 2477 C CA . ARG A 1 325 ? 5.589 12.495 9.817 1.00 81.81 325 ARG A CA 1
ATOM 2478 C C . ARG A 1 325 ? 4.711 13.349 10.722 1.00 81.81 325 ARG A C 1
ATOM 2480 O O . ARG A 1 325 ? 4.094 12.871 11.672 1.00 81.81 325 ARG A O 1
ATOM 2487 N N . SER A 1 326 ? 4.686 14.650 10.432 1.00 82.88 326 SER A N 1
ATOM 2488 C CA . SER A 1 326 ? 3.923 15.631 11.209 1.00 82.88 326 SER A CA 1
ATOM 2489 C C . SER A 1 326 ? 2.412 15.433 11.101 1.00 82.88 326 SER A C 1
ATOM 2491 O O . SER A 1 326 ? 1.697 15.798 12.026 1.00 82.88 326 SER A O 1
ATOM 2493 N N . ASP A 1 327 ? 1.921 14.815 10.027 1.00 81.81 327 ASP A N 1
ATOM 2494 C CA . ASP A 1 327 ? 0.511 14.479 9.833 1.00 81.81 327 ASP A CA 1
ATOM 2495 C C . ASP A 1 327 ? -0.033 13.579 10.947 1.00 81.81 327 ASP A C 1
ATOM 2497 O O . ASP A 1 327 ? -1.096 13.881 11.484 1.00 81.81 327 ASP A O 1
ATOM 2501 N N . ILE A 1 328 ? 0.717 12.555 11.369 1.00 82.75 328 ILE A N 1
ATOM 2502 C CA . ILE A 1 328 ? 0.319 11.687 12.490 1.00 82.75 328 ILE A CA 1
ATOM 2503 C C . ILE A 1 328 ? 0.330 12.455 13.812 1.00 82.75 328 ILE A C 1
ATOM 2505 O O . ILE A 1 328 ? -0.597 12.331 14.606 1.00 82.75 328 ILE A O 1
ATOM 2509 N N . VAL A 1 329 ? 1.340 13.302 14.029 1.00 83.75 329 VAL A N 1
ATOM 2510 C CA . VAL A 1 329 ? 1.436 14.131 15.242 1.00 83.75 329 VAL A CA 1
ATOM 2511 C C . VAL A 1 329 ? 0.256 15.100 15.333 1.00 83.75 329 VAL A C 1
ATOM 2513 O O . VAL A 1 329 ? -0.367 15.219 16.384 1.00 83.75 329 VAL A O 1
ATOM 2516 N N . TYR A 1 330 ? -0.090 15.771 14.232 1.00 83.75 330 TYR A N 1
ATOM 2517 C CA . TYR A 1 330 ? -1.244 16.667 14.183 1.00 83.75 330 TYR A CA 1
ATOM 2518 C C . TYR A 1 330 ? -2.562 15.916 14.321 1.00 83.75 330 TYR A C 1
ATOM 2520 O O . TYR A 1 330 ? -3.468 16.412 14.986 1.00 83.75 330 TYR A O 1
ATOM 2528 N N . TYR A 1 331 ? -2.685 14.743 13.701 1.00 85.12 331 TYR A N 1
ATOM 2529 C CA . TYR A 1 331 ? -3.885 13.927 13.811 1.00 85.12 331 TYR A CA 1
ATOM 2530 C C . TYR A 1 331 ? -4.114 13.482 15.259 1.00 85.12 331 TYR A C 1
ATOM 2532 O O . TYR A 1 331 ? -5.169 13.767 15.816 1.00 85.12 331 TYR A O 1
ATOM 2540 N N . ALA A 1 332 ? -3.098 12.905 15.905 1.00 85.62 332 ALA A N 1
ATOM 2541 C CA . ALA A 1 332 ? -3.166 12.507 17.307 1.00 85.62 332 ALA A CA 1
ATOM 2542 C C . ALA A 1 332 ? -3.460 13.700 18.232 1.00 85.62 332 ALA A C 1
ATOM 2544 O O . ALA A 1 332 ? -4.304 13.598 19.117 1.00 85.62 332 ALA A O 1
ATOM 2545 N N . ALA A 1 333 ? -2.842 14.862 17.981 1.00 85.19 333 ALA A N 1
ATOM 2546 C CA . ALA A 1 333 ? -3.106 16.091 18.730 1.00 85.19 333 ALA A CA 1
ATOM 2547 C C . ALA A 1 333 ? -4.563 16.580 18.614 1.00 85.19 333 ALA A C 1
ATOM 2549 O O . ALA A 1 333 ? -5.067 17.201 19.543 1.00 85.19 333 ALA A O 1
ATOM 2550 N N . ARG A 1 334 ? -5.241 16.316 17.490 1.00 85.94 334 ARG A N 1
ATOM 2551 C CA . ARG A 1 334 ? -6.657 16.671 17.278 1.00 85.94 334 ARG A CA 1
ATOM 2552 C C . ARG A 1 334 ? -7.637 15.706 17.942 1.00 85.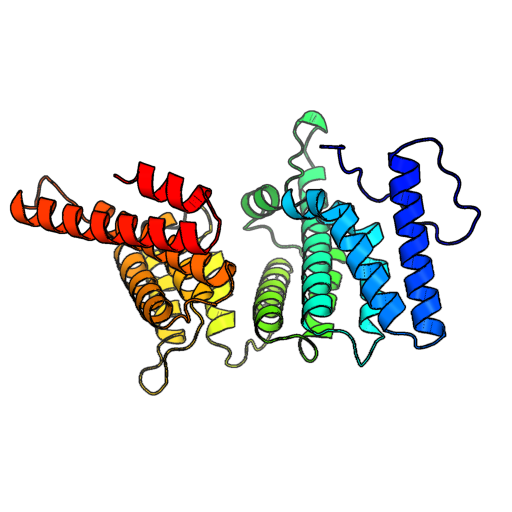94 334 ARG A C 1
ATOM 2554 O O . ARG A 1 334 ? -8.816 16.036 18.019 1.00 85.94 334 ARG A O 1
ATOM 2561 N N . CYS A 1 335 ? -7.172 14.525 18.339 1.00 77.31 335 CYS A N 1
ATOM 2562 C CA . CYS A 1 335 ? -7.974 13.525 19.039 1.00 77.31 335 CYS A CA 1
ATOM 2563 C C . CYS A 1 335 ? -7.993 13.732 20.567 1.00 77.31 335 CYS A C 1
ATOM 2565 O O . CYS A 1 335 ? -8.742 13.032 21.250 1.00 77.31 335 CYS A O 1
ATOM 2567 N N . PHE A 1 336 ? -7.191 14.673 21.087 1.00 62.06 336 PHE A N 1
ATOM 2568 C CA . PHE A 1 336 ? -7.334 15.232 22.437 1.00 62.06 336 PHE A CA 1
ATOM 2569 C C . PHE A 1 336 ? -8.549 16.159 22.526 1.00 62.06 336 PHE A C 1
ATOM 2571 O O . PHE A 1 336 ? -9.222 16.121 23.581 1.00 62.06 336 PHE A O 1
#

Sequence (336 aa):
GLQSVPPKTIETEGEFIGDTIDELQNTATSAFIKAARLGATVSESWAVMNAASHVWNNYIALTKSHRYAELLPATDPLFAELFKLEDCDPSLLGNFAHLVSSGYEHAALLTVGDVDTAEEERVTDYKTLLEMHASHTFEVSDEINKGIETCKSVLARVDDKNKHRLSAMQARLQVRLGAALDVKVEDDPVAQVWAMIEQVAQPGKEPAAAGEIVSQAMSLLRPEDSEVAGDLEVWARLGDAAYNAKAYGPAIESCKQAVELAAKLDPDAPSQMWYWAGVAECAYGNGIVALIRPEVQDQTAQDALKQKAVEHFVEASKHGRHALRSDIVYYAARCF

Radius of gyration: 22.41 Å; chains: 1; bounding box: 51×48×70 Å

pLDDT: mean 82.83, std 13.13, range [34.88, 96.56]

Organism: Micromonas pusilla (NCBI:txid38833)

Foldseek 3Di:
DPDQDFADQQDLDDDQDDDDPNSNLNSLLSPLLNQLVVCLVVVNLVSLLVSLVVLCVSCVVCVVQQLLLSHLSRLVSSLVSLLSRPPRAQASNLVSLLSQLSNLLLVVLQVVQVPDDDPVPDDSRSVVSCQVCVVAAACDDPSLVVSLCSLVSNLVPHDPVSNLVSLLSNQSSCVNNVHDCPPPPPQDLLSQLSNLLVVLQHPPDALVVSLVSLVVSQCSQDPVPDDRHDALQSLLSSLLSSLVSVVLVSSLVSLVVSLVRLVPDDLPDALVSLLSPLSSLLSNLSSLLSPDDPVPDDPVVNVVSNVSSLVSLVSSLVSCVSSVHVVSNVSSVVSD

Secondary structure (DSSP, 8-state):
---PPPP-S---SS----SSHHHHHHHHHHHHHHHHHHHHHTT-HHHHHHHHHHHHHHTHHHHHTT--GGGHHHHHHHHHHHHT-TT--HHHHHHHHHHHHHHHHHHHHHHHHTTT--GGG----HHHHHHHTTT---SS-HHHHHHHHHHHHHTTTS-HHHHHHHHHHHHHHHHHTT--S-S---S-HHHHHHHHHHHHSSTT--HHHHHHHHHHHHHHHS-TTSPPPS-HHHHHHHHHHHHHTT-HHHHHHHHHHHHHHHTT--TT--HHHHHHHHHHHHHHHHHHHHT--TTTS-HHHHHHHHHHHHHHHHHHHHHHHHTT-HHHHHHHHHT-

InterPro domains:
  IPR039586 Cilia- and flagella-associated protein 46 [PTHR15977] (19-336)